Protein AF-A0A661VVW8-F1 (afdb_monomer)

Nearest PDB structures (foldseek):
  4dug-assembly1_F  TM=6.211E-01  e=4.828E-03  Synechococcus elongatus PCC 7942 = FACHB-805
  3k0c-assembly1_B  TM=5.478E-01  e=5.769E-03  Synechococcus elongatus PCC 7942 = FACHB-805
  3k09-assembly1_B  TM=5.673E-01  e=1.325E-02  Synechococcus elongatus PCC 7942 = FACHB-805
  3k0f-assembly1_C  TM=6.077E-01  e=2.261E-02  Synechococcus elongatus PCC 7942 = FACHB-805
  4ag6-assembly1_A  TM=7.039E-01  e=4.152E-01  Thermoanaerobacter pseudethanolicus

Mean predicted aligned error: 11.8 Å

Secondary structure (DSSP, 8-state):
--SS-SS-STTEEEE-TTT-SS-HHHHHHHHHHT--TTTTTT-EEEEE-HHHHS-TT-HHHHHHHHHHHHHHHHTT-EEEEE-PBPTTSSSB-S-THHHHSSSEEEEEEEEEEETTEEEEEEEEEEESS----EEEEEETTT--EES--HHHHH--HHHHHHHHHHHHHHHT-TT-EEHHHHHHHTTS-TT-HHHHHHHHHTBTTTEEEEEEETTEEEEEE-----TTSSTT--

Radius of gyration: 24.41 Å; Cα contacts (8 Å, |Δi|>4): 373; chains: 1; bounding box: 61×50×63 Å

Solvent-accessible surface area (backbone atoms only — not comparable to full-atom values): 13302 Å² total; per-residue (Å²): 142,82,94,77,62,77,77,70,41,95,43,39,47,78,47,30,66,92,74,44,98,60,64,49,45,60,53,46,46,59,55,30,72,65,44,40,84,57,66,29,58,80,23,37,39,37,38,48,42,52,71,60,49,32,60,44,72,39,60,68,49,40,49,51,55,50,51,33,53,50,36,32,37,72,6,43,22,47,77,47,74,43,74,63,57,36,97,83,71,79,45,78,47,54,39,66,58,77,65,71,65,53,61,63,41,67,47,79,40,79,58,22,64,46,92,53,37,38,25,38,32,38,40,71,75,44,66,78,64,98,77,74,68,45,66,30,20,34,34,71,84,79,70,46,80,44,76,53,50,68,62,46,36,69,43,48,78,67,51,46,52,23,51,53,36,30,50,53,50,26,67,74,31,85,90,34,35,38,67,42,58,39,20,37,46,28,75,38,59,61,80,37,67,66,44,52,48,52,55,61,75,37,47,79,71,51,26,40,79,43,77,82,46,103,87,41,53,30,36,29,56,47,76,80,73,68,90,76,74,74,83,80,78,132

Structure (mmCIF, N/CA/C/O backbone):
data_AF-A0A661VVW8-F1
#
_entry.id   AF-A0A661VVW8-F1
#
loop_
_atom_site.group_PDB
_atom_site.id
_atom_site.type_symbol
_atom_site.label_atom_id
_atom_site.label_alt_id
_atom_site.label_comp_id
_atom_site.label_asym_id
_atom_site.label_entity_id
_atom_site.label_seq_id
_atom_site.pdbx_PDB_ins_code
_atom_site.Cartn_x
_atom_site.Cartn_y
_atom_site.Cartn_z
_atom_site.occupancy
_atom_site.B_iso_or_equiv
_atom_site.auth_seq_id
_atom_site.auth_comp_id
_atom_site.auth_asym_id
_atom_site.auth_atom_id
_atom_site.pdbx_PDB_model_num
ATOM 1 N N . ASN A 1 1 ? 4.718 -23.396 8.768 1.00 31.20 1 ASN A N 1
ATOM 2 C CA . ASN A 1 1 ? 5.994 -23.121 8.065 1.00 31.20 1 ASN A CA 1
ATOM 3 C C . ASN A 1 1 ? 5.727 -22.481 6.705 1.00 31.20 1 ASN A C 1
ATOM 5 O O . ASN A 1 1 ? 5.735 -23.185 5.710 1.00 31.20 1 ASN A O 1
ATOM 9 N N . VAL A 1 2 ? 5.455 -21.169 6.656 1.00 32.34 2 VAL A N 1
ATOM 10 C CA . VAL A 1 2 ? 5.205 -20.418 5.396 1.00 32.34 2 VAL A CA 1
ATOM 11 C C . VAL A 1 2 ? 6.167 -19.218 5.261 1.00 32.34 2 VAL A C 1
ATOM 13 O O . VAL A 1 2 ? 5.969 -18.315 4.461 1.00 32.34 2 VAL A O 1
ATOM 16 N N . HIS A 1 3 ? 7.265 -19.198 6.023 1.00 37.56 3 HIS A N 1
ATOM 17 C CA . HIS A 1 3 ? 8.174 -18.044 6.097 1.00 37.56 3 HIS A CA 1
ATOM 18 C C . HIS A 1 3 ? 9.283 -18.005 5.034 1.00 37.56 3 HIS A C 1
ATOM 20 O O . HIS A 1 3 ? 10.398 -17.569 5.295 1.00 37.56 3 HIS A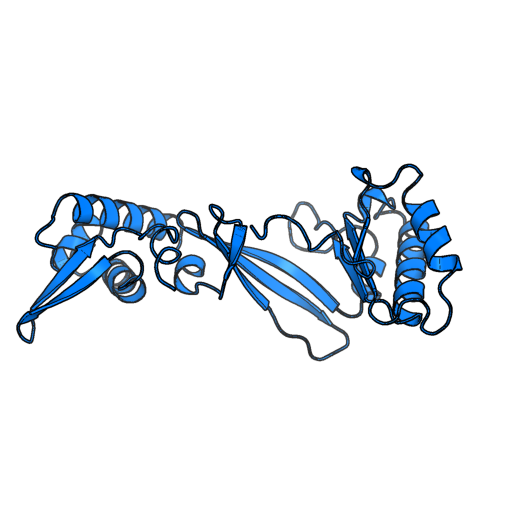 O 1
ATOM 26 N N . GLY A 1 4 ? 8.977 -18.376 3.794 1.00 42.22 4 GLY A N 1
ATOM 27 C CA . GLY A 1 4 ? 9.893 -18.076 2.695 1.00 42.22 4 GLY A CA 1
ATOM 28 C C . GLY A 1 4 ? 9.515 -18.756 1.399 1.00 42.22 4 GLY A C 1
ATOM 29 O O . GLY A 1 4 ? 9.911 -19.891 1.194 1.00 42.22 4 GLY A O 1
ATOM 30 N N . SER A 1 5 ? 8.771 -18.074 0.521 1.00 41.75 5 SER A N 1
ATOM 31 C CA . SER A 1 5 ? 8.642 -18.506 -0.882 1.00 41.75 5 SER A CA 1
ATOM 32 C C . SER A 1 5 ? 8.002 -17.475 -1.835 1.00 41.75 5 SER A C 1
ATOM 34 O O . SER A 1 5 ? 7.561 -17.854 -2.913 1.00 41.75 5 SER A O 1
ATOM 36 N N . LEU A 1 6 ? 7.942 -16.175 -1.523 1.00 41.28 6 LEU A N 1
ATOM 37 C CA . LEU A 1 6 ? 7.582 -15.189 -2.567 1.00 41.28 6 LEU A CA 1
ATOM 38 C C . LEU A 1 6 ? 8.787 -14.825 -3.451 1.00 41.28 6 LEU A C 1
ATOM 40 O O . LEU A 1 6 ? 8.626 -14.517 -4.623 1.00 41.28 6 LEU A O 1
ATOM 44 N N . LEU A 1 7 ? 10.007 -14.919 -2.912 1.00 46.00 7 LEU A N 1
ATOM 45 C CA . LEU A 1 7 ? 11.252 -14.562 -3.610 1.00 46.00 7 LEU A CA 1
ATOM 46 C C . LEU A 1 7 ? 11.966 -15.755 -4.275 1.00 46.00 7 LEU A C 1
ATOM 48 O O . LEU A 1 7 ? 13.025 -15.570 -4.866 1.00 46.00 7 LEU A O 1
ATOM 52 N N . GLN A 1 8 ? 11.428 -16.973 -4.147 1.00 44.25 8 GLN A N 1
ATOM 53 C CA . GLN A 1 8 ? 12.010 -18.188 -4.743 1.00 44.25 8 GLN A CA 1
ATOM 54 C C . GLN A 1 8 ? 11.264 -18.679 -5.988 1.00 44.25 8 GLN A C 1
ATOM 56 O O . GLN A 1 8 ? 11.706 -19.641 -6.619 1.00 44.25 8 GLN A O 1
ATOM 61 N N . ASP A 1 9 ? 10.162 -18.031 -6.372 1.00 53.59 9 ASP A N 1
ATOM 62 C CA . ASP A 1 9 ? 9.533 -18.339 -7.648 1.00 53.59 9 ASP A CA 1
ATOM 63 C C . ASP A 1 9 ? 10.442 -17.834 -8.777 1.00 53.59 9 ASP A C 1
ATOM 65 O O . ASP A 1 9 ? 10.800 -16.657 -8.819 1.00 53.59 9 ASP A O 1
ATOM 69 N N . LYS A 1 10 ? 10.815 -18.717 -9.714 1.00 63.97 10 LYS A N 1
ATOM 70 C CA . LYS A 1 10 ? 11.664 -18.374 -10.873 1.00 63.97 10 LYS A CA 1
ATOM 71 C C . LYS A 1 10 ? 11.081 -17.238 -11.719 1.00 63.97 10 LYS A C 1
ATOM 73 O O . LYS A 1 10 ? 11.789 -16.694 -12.558 1.00 63.97 10 LYS A O 1
ATOM 78 N N . LYS A 1 11 ? 9.800 -16.921 -11.526 1.00 84.38 11 LYS A N 1
ATOM 79 C CA . LYS A 1 11 ? 9.069 -15.868 -12.224 1.00 84.38 11 LYS A CA 1
ATOM 80 C C . LYS A 1 11 ? 9.019 -14.536 -11.475 1.00 84.38 11 LYS A C 1
ATOM 82 O O . LYS A 1 11 ? 8.467 -13.590 -12.020 1.00 84.38 11 LYS A O 1
ATOM 87 N N . MET A 1 12 ? 9.571 -14.422 -10.267 1.00 88.69 12 MET A N 1
ATOM 88 C CA . MET A 1 12 ? 9.639 -13.160 -9.524 1.00 88.69 12 MET A CA 1
ATOM 89 C C . MET A 1 12 ? 11.092 -12.743 -9.300 1.00 88.69 12 MET A C 1
ATOM 91 O O . MET A 1 12 ? 11.862 -13.441 -8.646 1.00 88.69 12 MET A O 1
ATOM 95 N N . HIS A 1 13 ? 11.466 -11.570 -9.805 1.00 87.62 13 HIS A N 1
ATOM 96 C CA . HIS A 1 13 ? 12.810 -11.021 -9.667 1.00 87.62 13 HIS A CA 1
ATOM 97 C C . HIS A 1 13 ? 12.781 -9.732 -8.853 1.00 87.62 13 HIS A C 1
ATOM 99 O O . HIS A 1 13 ? 12.217 -8.728 -9.286 1.00 87.62 13 HIS A O 1
ATOM 105 N N . TYR A 1 14 ? 13.411 -9.755 -7.678 1.00 88.56 14 TYR A N 1
ATOM 106 C CA . TYR A 1 14 ? 13.545 -8.589 -6.808 1.00 88.56 14 TYR A CA 1
ATOM 107 C C . TYR A 1 14 ? 14.934 -7.961 -6.947 1.00 88.56 14 TYR A C 1
ATOM 109 O O . TYR A 1 14 ? 15.952 -8.552 -6.574 1.00 88.56 14 TYR A O 1
ATOM 117 N N . HIS A 1 15 ? 14.974 -6.748 -7.482 1.00 87.31 15 HIS A N 1
ATOM 118 C CA . HIS A 1 15 ? 16.187 -6.011 -7.797 1.00 87.31 15 HIS A CA 1
ATOM 119 C C . HIS A 1 15 ? 16.331 -4.809 -6.869 1.00 87.31 15 HIS A C 1
ATOM 121 O O . HIS A 1 15 ? 15.561 -3.854 -6.948 1.00 87.31 15 HIS A O 1
ATOM 127 N N . THR A 1 16 ? 17.356 -4.855 -6.024 1.00 84.50 16 THR A N 1
ATOM 128 C CA . THR A 1 16 ? 17.770 -3.763 -5.141 1.00 84.50 16 THR A CA 1
ATOM 129 C C . THR A 1 16 ? 19.290 -3.678 -5.116 1.00 84.50 16 THR A C 1
ATOM 131 O O . THR A 1 16 ? 19.968 -4.656 -5.438 1.00 84.50 16 THR A O 1
ATOM 134 N N . ARG A 1 17 ? 19.860 -2.539 -4.710 1.00 79.44 17 ARG A N 1
ATOM 135 C CA . ARG A 1 17 ? 21.319 -2.378 -4.602 1.00 79.44 17 ARG A CA 1
ATOM 136 C C . ARG A 1 17 ? 21.978 -3.495 -3.787 1.00 79.44 17 ARG A C 1
ATOM 138 O O . ARG A 1 17 ? 23.072 -3.927 -4.122 1.00 79.44 17 ARG A O 1
ATOM 145 N N . GLY A 1 18 ? 21.307 -3.986 -2.745 1.00 75.00 18 GLY A N 1
ATOM 146 C CA . GLY A 1 18 ? 21.823 -5.066 -1.899 1.00 75.00 18 GLY A CA 1
ATOM 147 C C . GLY A 1 18 ? 21.853 -6.452 -2.557 1.00 75.00 18 GLY A C 1
ATOM 148 O O . GLY A 1 18 ? 22.583 -7.319 -2.088 1.00 75.00 18 GLY A O 1
ATOM 149 N N . THR A 1 19 ? 21.083 -6.682 -3.628 1.00 70.50 19 THR A N 1
ATOM 150 C CA . THR A 1 19 ? 21.010 -7.980 -4.329 1.00 70.50 19 THR A CA 1
ATOM 151 C C . THR A 1 19 ? 21.777 -7.996 -5.651 1.00 70.50 19 THR A C 1
ATOM 153 O O . THR A 1 19 ? 21.937 -9.052 -6.262 1.00 70.50 19 THR A O 1
ATOM 156 N N . ILE A 1 20 ? 22.262 -6.838 -6.101 1.00 71.62 20 ILE A N 1
ATOM 157 C CA . ILE A 1 20 ? 22.919 -6.645 -7.394 1.00 71.62 20 ILE A CA 1
ATOM 158 C C . ILE A 1 20 ? 24.426 -6.486 -7.150 1.00 71.62 20 ILE A C 1
ATOM 160 O O . ILE A 1 20 ? 24.874 -5.510 -6.562 1.00 71.62 20 ILE A O 1
ATOM 164 N N . GLY A 1 21 ? 25.226 -7.452 -7.611 1.00 68.75 21 GLY A N 1
ATOM 165 C CA . GLY A 1 21 ? 26.695 -7.435 -7.482 1.00 68.75 21 GLY A CA 1
ATOM 166 C C . GLY A 1 21 ? 27.435 -6.586 -8.529 1.00 68.75 21 GLY A C 1
ATOM 167 O O . GLY A 1 21 ? 28.634 -6.765 -8.711 1.00 68.75 21 GLY A O 1
ATOM 168 N N . ARG A 1 22 ? 26.721 -5.724 -9.262 1.00 76.62 22 ARG A N 1
ATOM 169 C CA . ARG A 1 22 ? 27.216 -4.842 -10.338 1.00 76.62 22 ARG A CA 1
ATOM 170 C C . ARG A 1 22 ? 26.455 -3.515 -10.311 1.00 76.62 22 ARG A C 1
ATOM 172 O O . ARG A 1 22 ? 25.549 -3.365 -9.496 1.00 76.62 22 ARG A O 1
ATOM 179 N N . GLU A 1 23 ? 26.769 -2.581 -11.206 1.00 86.19 23 GLU A N 1
ATOM 180 C CA . GLU A 1 23 ? 25.997 -1.340 -11.311 1.00 86.19 23 GLU A CA 1
ATOM 181 C C . GLU A 1 23 ? 24.522 -1.640 -11.667 1.00 86.19 23 GLU A C 1
ATOM 183 O O . GLU A 1 23 ? 24.250 -2.328 -12.662 1.00 86.19 23 GLU A O 1
ATOM 188 N N . PRO A 1 24 ? 23.536 -1.175 -10.869 1.00 86.25 24 PRO A N 1
ATOM 189 C CA . PRO A 1 24 ? 22.138 -1.584 -11.03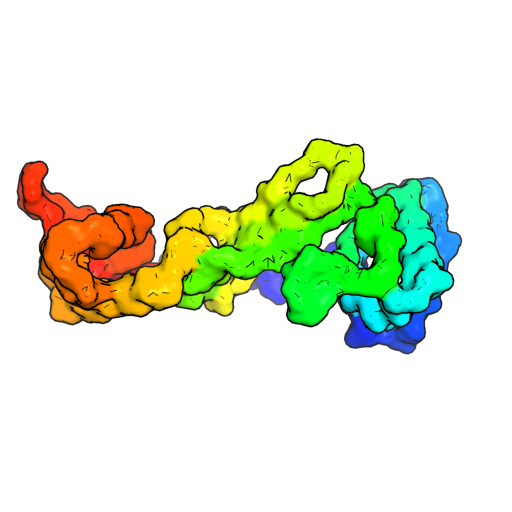1 1.00 86.25 24 PRO A CA 1
ATOM 190 C C . PRO A 1 24 ? 21.525 -1.241 -12.394 1.00 86.25 24 PRO A C 1
ATOM 192 O O . PRO A 1 24 ? 20.725 -2.020 -12.920 1.00 86.25 24 PRO A O 1
ATOM 195 N N . LEU A 1 25 ? 21.911 -0.111 -13.000 1.00 89.19 25 LEU A N 1
ATOM 196 C CA . LEU A 1 25 ? 21.421 0.270 -14.327 1.00 89.19 25 LEU A CA 1
ATOM 197 C C . LEU A 1 25 ? 21.955 -0.646 -15.432 1.00 89.19 25 LEU A C 1
ATOM 199 O O . LEU A 1 25 ? 21.190 -1.035 -16.311 1.00 89.19 25 LEU A O 1
ATOM 203 N N . GLU A 1 26 ? 23.231 -1.031 -15.369 1.00 89.75 26 GLU A N 1
ATOM 204 C CA . GLU A 1 26 ? 23.848 -1.957 -16.328 1.00 89.75 26 GLU A CA 1
ATOM 205 C C . GLU A 1 26 ? 23.223 -3.352 -16.230 1.00 89.75 26 GLU A C 1
ATOM 207 O O . GLU A 1 26 ? 22.991 -4.027 -17.235 1.00 89.75 26 GLU A O 1
ATOM 212 N N . GLN A 1 27 ? 22.887 -3.793 -15.013 1.00 88.44 27 GLN A N 1
ATOM 213 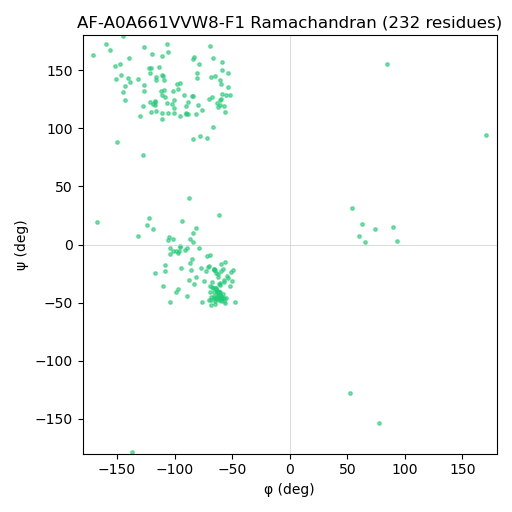C CA . GLN A 1 27 ? 22.132 -5.029 -14.836 1.00 88.44 27 GLN A CA 1
ATOM 214 C C . GLN A 1 27 ? 20.764 -4.951 -15.515 1.00 88.44 27 GLN A C 1
ATOM 216 O O . GLN A 1 27 ? 20.378 -5.889 -16.215 1.00 88.44 27 GLN A O 1
ATOM 221 N N . LEU A 1 28 ? 20.035 -3.853 -15.315 1.00 91.62 28 LEU A N 1
ATOM 222 C CA . LEU A 1 28 ? 18.734 -3.658 -15.943 1.00 91.62 28 LEU A CA 1
ATOM 223 C C . LEU A 1 28 ? 18.851 -3.585 -17.473 1.00 91.62 28 LEU A C 1
ATOM 225 O O . LEU A 1 28 ? 18.009 -4.147 -18.169 1.00 91.62 28 LEU A O 1
ATOM 229 N N . GLU A 1 29 ? 19.908 -2.964 -17.998 1.00 93.56 29 GLU A N 1
ATOM 230 C CA . GLU A 1 29 ? 20.214 -2.938 -19.430 1.00 93.56 29 GLU A CA 1
ATOM 231 C C . GLU A 1 29 ? 20.444 -4.342 -19.996 1.00 93.56 29 GLU A C 1
ATOM 233 O O . GLU A 1 29 ? 19.883 -4.680 -21.040 1.00 93.56 29 GLU A O 1
ATOM 238 N N . ALA A 1 30 ? 21.223 -5.180 -19.310 1.00 90.50 30 ALA A N 1
ATOM 239 C CA . ALA A 1 30 ? 21.490 -6.548 -19.747 1.00 90.50 30 ALA A CA 1
ATOM 240 C C . ALA A 1 30 ? 20.201 -7.386 -19.820 1.00 90.50 30 ALA A C 1
ATOM 242 O O . ALA A 1 30 ? 19.985 -8.120 -20.790 1.00 90.50 30 ALA A O 1
ATOM 243 N N . ILE A 1 31 ? 19.313 -7.235 -18.830 1.00 91.56 31 ILE A N 1
ATOM 244 C CA . ILE A 1 31 ? 17.992 -7.881 -18.831 1.00 91.56 31 ILE A CA 1
ATOM 245 C C . ILE A 1 31 ? 17.154 -7.321 -19.992 1.00 91.56 31 ILE A C 1
ATOM 247 O O . ILE A 1 31 ? 16.676 -8.071 -20.836 1.00 91.56 31 ILE A O 1
ATOM 251 N N . ALA A 1 32 ? 17.044 -5.997 -20.115 1.00 93.12 32 ALA A N 1
ATOM 252 C CA . ALA A 1 32 ? 16.248 -5.353 -21.160 1.00 93.12 32 ALA A CA 1
ATOM 253 C C . ALA A 1 32 ? 16.762 -5.615 -22.586 1.00 93.12 32 ALA A C 1
ATOM 255 O O . ALA A 1 32 ? 15.986 -5.547 -23.537 1.00 93.12 32 ALA A O 1
ATOM 256 N N . SER A 1 33 ? 18.048 -5.916 -22.759 1.00 92.31 33 SER A N 1
ATOM 257 C CA . SER A 1 33 ? 18.637 -6.292 -24.051 1.00 92.31 33 SER A CA 1
ATOM 258 C C . SER A 1 33 ? 18.228 -7.697 -24.496 1.00 92.31 33 SER A C 1
ATOM 260 O O . SER A 1 33 ? 18.225 -7.980 -25.690 1.00 92.31 33 SER A O 1
ATOM 262 N N . SER A 1 34 ? 17.825 -8.550 -23.552 1.00 89.50 34 SER A N 1
ATOM 263 C CA . SER A 1 34 ? 17.285 -9.889 -23.820 1.00 89.50 34 SER A CA 1
ATOM 264 C C . SER A 1 34 ? 15.758 -9.887 -24.008 1.00 89.50 34 SER A C 1
ATOM 266 O O . SER A 1 34 ? 15.170 -10.926 -24.310 1.00 89.50 34 SER A O 1
ATOM 268 N N . ALA A 1 35 ? 15.108 -8.727 -23.848 1.00 91.00 35 ALA A N 1
ATOM 269 C CA . ALA A 1 35 ? 13.665 -8.555 -23.970 1.00 91.00 35 ALA A CA 1
ATOM 270 C C . ALA A 1 35 ? 13.222 -8.670 -25.4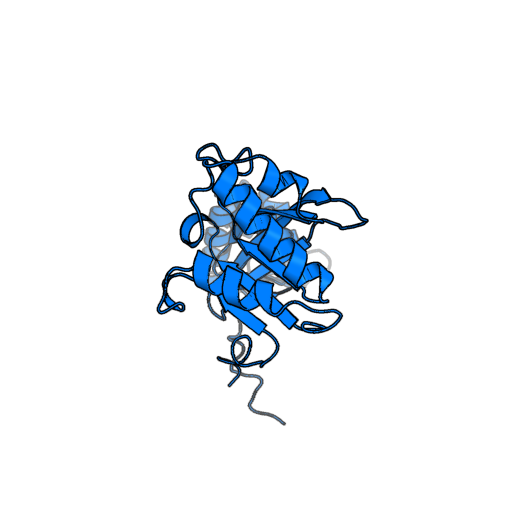38 1.00 91.00 35 ALA A C 1
ATOM 272 O O . ALA A 1 35 ? 13.198 -7.696 -26.191 1.00 91.00 35 ALA A O 1
ATOM 273 N N . THR A 1 36 ? 12.877 -9.887 -25.843 1.00 91.12 36 THR A N 1
ATOM 274 C CA . THR A 1 36 ? 12.215 -10.186 -27.118 1.00 91.12 36 THR A CA 1
ATOM 275 C C . THR A 1 36 ? 10.751 -10.548 -26.863 1.00 91.12 36 THR A C 1
ATOM 277 O O . THR A 1 36 ? 10.328 -10.639 -25.710 1.00 91.12 36 THR A O 1
ATOM 280 N N . ARG A 1 37 ? 9.942 -10.697 -27.920 1.00 90.50 37 ARG A N 1
ATOM 281 C CA . ARG A 1 37 ? 8.506 -10.992 -27.784 1.00 90.50 37 ARG A CA 1
ATOM 282 C C . ARG A 1 37 ? 8.287 -12.201 -26.862 1.00 90.50 37 ARG A C 1
ATOM 284 O O . ARG A 1 37 ? 8.902 -13.241 -27.067 1.00 90.50 37 ARG A O 1
ATOM 291 N N . ASP A 1 38 ? 7.413 -12.028 -25.872 1.00 91.38 38 ASP A N 1
ATOM 292 C CA . ASP A 1 38 ? 7.001 -13.025 -24.872 1.00 91.38 38 ASP A CA 1
ATOM 293 C C . ASP A 1 38 ? 8.121 -13.597 -23.981 1.00 91.38 38 ASP A C 1
ATOM 295 O O . ASP A 1 38 ? 7.865 -14.491 -23.171 1.00 91.38 38 ASP A O 1
ATOM 299 N N . ALA A 1 39 ? 9.346 -13.060 -24.055 1.00 90.50 39 ALA A N 1
ATOM 300 C CA . ALA A 1 39 ? 10.492 -13.541 -23.278 1.00 90.50 39 ALA A CA 1
ATOM 301 C C . ALA A 1 39 ? 10.270 -13.476 -21.756 1.00 90.50 39 ALA A C 1
ATOM 303 O O . ALA A 1 39 ? 10.910 -14.212 -21.006 1.00 90.50 39 ALA A O 1
ATOM 304 N N . TYR A 1 40 ? 9.358 -12.613 -21.304 1.00 94.19 40 TYR A N 1
ATOM 305 C CA . TYR A 1 40 ? 9.036 -12.402 -19.896 1.00 94.19 40 TYR A CA 1
ATOM 306 C C . TYR A 1 40 ? 7.563 -12.655 -19.573 1.00 94.19 40 TYR A C 1
ATOM 308 O O . TYR A 1 40 ? 7.063 -12.154 -18.567 1.00 94.19 40 TYR A O 1
ATOM 316 N N . LEU A 1 41 ? 6.859 -13.449 -20.385 1.00 93.06 41 LEU A N 1
ATOM 317 C CA . LEU A 1 41 ? 5.457 -13.772 -20.131 1.00 93.06 41 LEU A CA 1
ATOM 318 C C . LEU A 1 41 ? 5.267 -14.424 -18.750 1.00 93.06 41 LEU A C 1
ATOM 320 O O . LEU A 1 41 ? 5.796 -15.498 -18.454 1.00 93.06 41 LEU A O 1
ATOM 324 N N . GLY A 1 42 ? 4.471 -13.766 -17.905 1.00 89.62 42 GLY A N 1
ATOM 325 C CA . GLY A 1 42 ? 4.198 -14.213 -16.537 1.00 89.62 42 GLY A CA 1
ATOM 326 C C . GLY A 1 42 ? 5.357 -13.996 -15.562 1.00 89.62 42 GLY A C 1
ATOM 327 O O . GLY A 1 42 ? 5.328 -14.565 -14.474 1.00 89.62 42 GLY A O 1
ATOM 328 N N . VAL A 1 43 ? 6.363 -13.205 -15.942 1.00 93.62 43 VAL A N 1
ATOM 329 C CA . VAL A 1 43 ? 7.479 -12.798 -15.083 1.00 93.62 43 VAL A CA 1
ATOM 330 C C . VAL A 1 43 ? 7.187 -11.430 -14.466 1.00 93.62 43 VAL A C 1
ATOM 332 O O . VAL A 1 43 ? 6.692 -10.519 -15.131 1.00 93.62 43 VAL A O 1
ATOM 335 N N . LEU A 1 44 ? 7.516 -11.274 -13.189 1.00 94.94 44 LEU A N 1
ATOM 336 C CA . LEU A 1 44 ? 7.340 -10.066 -12.398 1.00 94.94 44 LEU A CA 1
ATOM 337 C C . LEU A 1 44 ? 8.698 -9.532 -11.933 1.00 94.94 44 LEU A C 1
ATOM 339 O O . LEU A 1 44 ? 9.444 -10.217 -11.238 1.00 94.94 44 LEU A O 1
ATOM 343 N N . PHE A 1 45 ? 8.995 -8.284 -12.279 1.00 94.50 45 PHE A N 1
ATOM 344 C CA . PHE A 1 45 ? 10.190 -7.562 -11.856 1.00 94.50 45 PHE A CA 1
ATOM 345 C C . PHE A 1 45 ? 9.821 -6.513 -10.808 1.00 94.50 45 PHE A C 1
ATOM 347 O O . PHE A 1 45 ? 9.034 -5.612 -11.087 1.00 94.50 45 PHE A O 1
ATOM 354 N N . PHE A 1 46 ? 10.416 -6.597 -9.623 1.00 93.88 46 PHE A N 1
ATOM 355 C CA . PHE A 1 46 ? 10.358 -5.565 -8.590 1.00 93.88 46 PHE A CA 1
ATOM 356 C C . PHE A 1 46 ? 11.663 -4.774 -8.582 1.00 93.88 46 PHE A C 1
ATOM 358 O O . PHE A 1 46 ? 12.727 -5.353 -8.375 1.00 93.88 46 PHE A O 1
ATOM 365 N N . LEU A 1 47 ? 11.585 -3.461 -8.799 1.00 94.38 47 LEU A N 1
ATOM 366 C CA . LEU A 1 47 ? 12.730 -2.549 -8.805 1.00 94.38 47 LEU A CA 1
ATOM 367 C C . LEU A 1 47 ? 12.651 -1.628 -7.578 1.00 94.38 47 LEU A C 1
ATOM 369 O O . LEU A 1 47 ? 11.799 -0.736 -7.528 1.00 94.38 47 LEU A O 1
ATOM 373 N N . ASP A 1 48 ? 13.526 -1.845 -6.597 1.00 91.06 48 ASP A N 1
ATOM 374 C CA . ASP A 1 48 ? 13.523 -1.152 -5.304 1.00 91.06 48 ASP A CA 1
ATOM 375 C C . ASP A 1 48 ? 14.908 -0.590 -4.931 1.00 91.06 48 ASP A C 1
ATOM 377 O O . ASP A 1 48 ? 15.823 -1.352 -4.632 1.00 91.06 48 ASP A O 1
ATOM 381 N N . THR A 1 49 ? 15.130 0.722 -4.911 1.00 91.00 49 THR A N 1
ATOM 382 C CA . THR A 1 49 ? 14.258 1.825 -5.374 1.00 91.00 49 THR A CA 1
ATOM 383 C C . THR A 1 49 ? 14.870 2.480 -6.608 1.00 91.00 49 THR A C 1
ATOM 385 O O . THR A 1 49 ? 16.064 2.347 -6.843 1.00 91.00 49 THR A O 1
ATOM 388 N N . THR A 1 50 ? 14.117 3.248 -7.403 1.00 93.50 50 THR A N 1
ATOM 389 C CA . THR A 1 50 ? 14.659 3.918 -8.608 1.00 93.50 50 THR A CA 1
ATOM 390 C C . THR A 1 50 ? 15.948 4.708 -8.367 1.00 93.50 50 THR A C 1
ATOM 392 O O . THR A 1 50 ? 16.767 4.804 -9.274 1.00 93.50 50 THR A O 1
ATOM 395 N N . LYS A 1 51 ? 16.137 5.279 -7.166 1.00 91.12 51 LYS A N 1
ATOM 396 C CA . LYS A 1 51 ? 17.362 6.016 -6.810 1.00 91.12 51 LYS A CA 1
ATOM 397 C C . LYS A 1 51 ? 18.614 5.143 -6.751 1.00 91.12 51 LYS A C 1
ATOM 399 O O . LYS A 1 51 ? 19.709 5.677 -6.872 1.00 91.12 51 LYS A O 1
ATOM 404 N N . ASP A 1 52 ? 18.454 3.837 -6.580 1.00 90.81 52 ASP A N 1
ATOM 405 C CA . ASP A 1 52 ? 19.561 2.887 -6.647 1.00 90.81 52 ASP A CA 1
ATOM 406 C C . ASP A 1 52 ? 19.980 2.601 -8.092 1.00 90.81 52 ASP A C 1
ATOM 408 O O . ASP A 1 52 ? 21.096 2.151 -8.323 1.00 90.81 52 ASP A O 1
ATOM 412 N N . PHE A 1 53 ? 19.108 2.874 -9.067 1.00 91.94 53 PHE A N 1
ATOM 413 C CA . PHE A 1 53 ? 19.389 2.655 -10.485 1.00 91.94 53 PHE A CA 1
ATOM 414 C C . PHE A 1 53 ? 19.852 3.925 -11.189 1.00 91.94 53 PHE A C 1
ATOM 416 O O . PHE A 1 53 ? 20.696 3.851 -12.073 1.00 91.94 53 PHE A O 1
ATOM 423 N N . VAL A 1 54 ? 19.280 5.081 -10.850 1.00 93.50 54 VAL A N 1
ATOM 424 C CA . VAL A 1 54 ? 19.533 6.336 -11.567 1.00 93.50 54 VAL A CA 1
ATOM 425 C C . VAL A 1 54 ? 19.465 7.551 -10.656 1.00 93.50 54 VAL A C 1
ATOM 427 O O . VAL A 1 54 ? 18.713 7.582 -9.676 1.00 93.50 54 VAL A O 1
ATOM 430 N N . ASP A 1 55 ? 20.148 8.623 -11.061 1.00 92.81 55 ASP A N 1
ATOM 431 C CA . ASP A 1 55 ? 19.784 9.957 -10.601 1.00 92.81 55 ASP A CA 1
ATOM 432 C C . ASP A 1 55 ? 18.411 10.326 -11.177 1.00 92.81 55 ASP A C 1
ATOM 434 O O . ASP A 1 55 ? 18.265 10.718 -12.335 1.00 92.81 55 ASP A O 1
ATOM 438 N N . THR A 1 56 ? 17.384 10.203 -10.338 1.00 92.50 56 THR A N 1
ATOM 439 C CA . THR A 1 56 ? 15.992 10.508 -10.692 1.00 92.50 56 THR A CA 1
ATOM 440 C C . THR A 1 56 ? 15.776 11.947 -11.176 1.00 92.50 56 THR A C 1
ATOM 442 O O . THR A 1 56 ? 14.780 12.205 -11.847 1.00 92.50 56 THR A O 1
ATOM 445 N N . GLY A 1 57 ? 16.671 12.886 -10.843 1.00 90.81 57 GLY A N 1
ATOM 446 C CA . GLY A 1 57 ? 16.618 14.269 -11.318 1.00 90.81 57 GLY A CA 1
ATOM 447 C C . GLY A 1 57 ? 17.269 14.481 -12.685 1.00 90.81 57 GLY A C 1
ATOM 448 O O . GLY A 1 57 ? 17.063 15.531 -13.287 1.00 90.81 57 GLY A O 1
ATOM 449 N N . ASN A 1 58 ? 18.030 13.505 -13.190 1.00 94.94 58 ASN A N 1
ATOM 450 C CA . ASN A 1 58 ? 18.677 13.567 -14.493 1.00 94.94 58 ASN A CA 1
ATOM 451 C C . ASN A 1 58 ? 17.733 13.029 -15.590 1.00 94.94 58 ASN A C 1
ATOM 453 O O . ASN A 1 58 ? 17.490 11.818 -15.642 1.00 94.94 58 ASN A O 1
ATOM 457 N N . PRO A 1 59 ? 17.249 13.873 -16.525 1.00 94.06 59 PRO A N 1
ATOM 458 C CA . PRO A 1 59 ? 16.273 13.451 -17.532 1.00 94.06 59 PRO A CA 1
ATOM 459 C C . PRO A 1 59 ? 16.766 12.332 -18.451 1.00 94.06 59 PRO A C 1
ATOM 461 O O . PRO A 1 59 ? 15.977 11.503 -18.898 1.00 94.06 59 PRO A O 1
ATOM 464 N N . SER A 1 60 ? 18.066 12.297 -18.758 1.00 96.06 60 SER A N 1
ATOM 465 C CA . SER A 1 60 ? 18.642 11.281 -19.645 1.00 96.06 60 SER A CA 1
ATOM 466 C C . SER A 1 60 ? 18.648 9.909 -18.974 1.00 96.06 60 SER A C 1
ATOM 468 O O . SER A 1 60 ? 18.174 8.925 -19.549 1.00 96.06 60 SER A O 1
ATOM 470 N N . GLN A 1 61 ? 19.109 9.850 -17.721 1.00 95.25 61 GLN A N 1
ATOM 471 C CA . GLN A 1 61 ? 19.116 8.605 -16.956 1.00 95.25 61 GLN A CA 1
ATOM 472 C C . GLN A 1 61 ? 17.691 8.123 -16.667 1.00 95.25 61 GLN A C 1
ATOM 474 O O . GLN A 1 61 ? 17.383 6.957 -16.907 1.00 95.25 61 GLN A O 1
ATOM 479 N N . ALA A 1 62 ? 16.793 9.021 -16.251 1.00 96.06 62 ALA A N 1
ATOM 480 C CA . ALA A 1 62 ? 15.395 8.691 -15.989 1.00 96.06 62 ALA A CA 1
ATOM 481 C C . ALA A 1 62 ? 14.689 8.118 -17.234 1.00 96.06 62 ALA A C 1
ATOM 483 O O . ALA A 1 62 ? 14.043 7.071 -17.159 1.00 96.06 62 ALA A O 1
ATOM 484 N N . LYS A 1 63 ? 14.868 8.745 -18.407 1.00 96.44 63 LYS A N 1
ATOM 485 C CA . LYS A 1 63 ? 14.335 8.230 -19.682 1.00 96.44 63 LYS A CA 1
ATOM 486 C C . LYS A 1 63 ? 14.930 6.877 -20.054 1.00 96.44 63 LYS A C 1
ATOM 488 O O . LYS A 1 63 ? 14.204 6.012 -20.536 1.00 96.44 63 LYS A O 1
ATOM 493 N N . THR A 1 64 ? 16.226 6.681 -19.822 1.00 96.88 64 THR A N 1
ATOM 494 C CA . THR A 1 64 ? 16.918 5.417 -20.112 1.00 96.88 64 THR A CA 1
ATOM 495 C C . THR A 1 64 ? 16.382 4.283 -19.243 1.00 96.88 64 THR A C 1
ATOM 497 O O . THR A 1 64 ? 15.967 3.250 -19.766 1.00 96.88 64 THR A O 1
ATOM 500 N N . PHE A 1 65 ? 16.273 4.505 -17.933 1.00 96.94 65 PHE A N 1
ATOM 501 C CA . PHE A 1 65 ? 15.677 3.554 -16.998 1.00 96.94 65 PHE A CA 1
ATOM 502 C C . PHE A 1 65 ? 14.238 3.188 -17.387 1.00 96.94 65 PHE A C 1
ATOM 504 O O . PHE A 1 65 ? 13.893 2.008 -17.489 1.00 96.94 65 PHE A O 1
ATOM 511 N N . MET A 1 66 ? 13.400 4.187 -17.679 1.00 97.19 66 MET A N 1
ATOM 512 C CA . MET A 1 66 ? 12.011 3.938 -18.071 1.00 97.19 66 MET A CA 1
ATOM 513 C C . MET A 1 66 ? 11.898 3.238 -19.431 1.00 97.19 66 MET A C 1
ATOM 515 O O . MET A 1 66 ? 11.003 2.411 -19.615 1.00 97.19 66 MET A O 1
ATOM 519 N N . LYS A 1 67 ? 12.820 3.488 -20.369 1.00 97.12 67 LYS A N 1
ATOM 520 C CA . LYS A 1 67 ? 12.911 2.748 -21.637 1.00 97.12 67 LYS A CA 1
ATOM 521 C C . LYS A 1 67 ? 13.196 1.266 -21.397 1.00 97.12 67 LYS A C 1
ATOM 523 O O . LYS A 1 67 ? 12.575 0.426 -22.046 1.00 97.12 67 LYS A O 1
ATOM 528 N N . TYR A 1 68 ? 14.088 0.931 -20.466 1.00 97.25 68 TYR A N 1
ATOM 529 C CA . TYR A 1 68 ? 14.341 -0.464 -20.100 1.00 97.25 68 TYR A CA 1
ATOM 530 C C . TYR A 1 68 ? 13.110 -1.115 -19.471 1.00 97.25 68 TYR A C 1
ATOM 532 O O . TYR A 1 68 ? 12.703 -2.180 -19.924 1.00 97.25 68 TYR A O 1
ATOM 540 N N . CYS A 1 69 ? 12.440 -0.440 -18.534 1.00 97.12 69 CYS A N 1
ATOM 541 C CA . CYS A 1 69 ? 11.190 -0.937 -17.945 1.00 97.12 69 CYS A CA 1
ATOM 542 C C . CYS A 1 69 ? 10.106 -1.188 -19.008 1.00 97.12 69 CYS A C 1
ATOM 544 O O . CYS A 1 69 ? 9.440 -2.220 -18.990 1.00 97.12 69 CYS A O 1
ATOM 546 N N . THR A 1 70 ? 9.970 -0.269 -19.968 1.00 95.94 70 THR A N 1
ATOM 547 C CA . THR A 1 70 ? 9.025 -0.383 -21.091 1.00 95.94 70 THR A CA 1
ATOM 548 C C . THR A 1 70 ? 9.326 -1.617 -21.940 1.00 95.94 70 THR A C 1
ATOM 550 O O . THR A 1 70 ? 8.416 -2.374 -22.251 1.00 95.94 70 THR A O 1
ATOM 553 N N . ARG A 1 71 ? 10.604 -1.887 -22.244 1.00 96.69 71 ARG A N 1
ATOM 554 C CA . ARG A 1 71 ? 11.012 -3.096 -22.979 1.00 96.69 71 ARG A CA 1
ATOM 555 C C . ARG A 1 71 ? 10.653 -4.387 -22.247 1.00 96.69 71 ARG A C 1
ATOM 557 O O . ARG A 1 71 ? 10.168 -5.315 -22.883 1.00 96.69 71 ARG A O 1
ATOM 564 N N . LEU A 1 72 ? 10.873 -4.450 -20.931 1.00 96.31 72 LEU A N 1
ATOM 565 C CA . LEU A 1 72 ? 10.501 -5.627 -20.133 1.00 96.31 72 LEU A CA 1
ATOM 566 C C . LEU A 1 72 ? 8.991 -5.873 -20.174 1.00 96.31 72 LEU A C 1
ATOM 568 O O . LEU A 1 72 ? 8.556 -7.009 -20.360 1.00 96.31 72 LEU A O 1
ATOM 572 N N . ARG A 1 73 ? 8.202 -4.800 -20.046 1.00 95.31 73 ARG A N 1
ATOM 573 C CA . ARG A 1 73 ? 6.744 -4.849 -20.166 1.00 95.31 73 ARG A CA 1
ATOM 574 C C . ARG A 1 73 ? 6.300 -5.317 -21.552 1.00 95.31 73 ARG A C 1
ATOM 576 O O . ARG A 1 73 ? 5.471 -6.213 -21.654 1.00 95.31 73 ARG A O 1
ATOM 583 N N . ASP A 1 74 ? 6.866 -4.747 -22.613 1.00 95.12 74 ASP A N 1
ATOM 584 C CA . ASP A 1 74 ? 6.511 -5.084 -23.999 1.00 95.12 74 ASP A CA 1
ATOM 585 C C . ASP A 1 74 ? 6.878 -6.539 -24.362 1.00 95.12 74 ASP A C 1
ATOM 587 O O . ASP A 1 74 ? 6.282 -7.128 -25.261 1.00 95.12 74 ASP A O 1
ATOM 591 N N . ALA A 1 75 ? 7.818 -7.144 -23.631 1.00 95.50 75 ALA A N 1
ATOM 592 C CA . ALA A 1 75 ? 8.168 -8.564 -23.701 1.00 95.50 75 ALA A CA 1
ATOM 593 C C . ALA A 1 75 ? 7.264 -9.482 -22.842 1.00 95.50 75 ALA A C 1
ATOM 595 O O . ALA A 1 75 ? 7.574 -10.662 -22.669 1.00 95.50 75 ALA A O 1
ATOM 596 N N . GLY A 1 76 ? 6.158 -8.965 -22.296 1.00 93.56 76 GLY A N 1
ATOM 597 C CA . GLY A 1 76 ? 5.163 -9.724 -21.525 1.00 93.56 76 GLY A CA 1
ATOM 598 C C . GLY A 1 76 ? 5.383 -9.731 -20.009 1.00 93.56 76 GLY A C 1
ATOM 599 O O . GLY A 1 76 ? 4.623 -10.383 -19.289 1.00 93.56 76 GLY A O 1
ATOM 600 N N . GLY A 1 77 ? 6.401 -9.016 -19.521 1.00 95.31 77 GLY A N 1
ATOM 601 C CA . GLY A 1 77 ? 6.690 -8.892 -18.097 1.00 95.31 77 GLY A CA 1
ATOM 602 C C . GLY A 1 77 ? 5.775 -7.895 -17.385 1.00 95.31 77 GLY A C 1
ATOM 603 O O . GLY A 1 77 ? 5.265 -6.942 -17.969 1.00 95.31 77 GLY A O 1
ATOM 604 N N . THR A 1 78 ? 5.610 -8.071 -16.079 1.00 95.69 78 THR A N 1
ATOM 605 C CA . THR A 1 78 ? 5.054 -7.040 -15.193 1.00 95.69 78 THR A CA 1
ATOM 606 C C . THR A 1 78 ? 6.200 -6.366 -14.452 1.00 95.69 78 THR A C 1
ATOM 608 O O . THR A 1 78 ? 7.071 -7.045 -13.917 1.00 95.69 78 THR A O 1
ATOM 611 N N . VAL A 1 79 ? 6.220 -5.033 -14.410 1.00 96.62 79 VAL A N 1
ATOM 612 C CA . VAL A 1 79 ? 7.263 -4.270 -13.711 1.00 96.62 79 VAL A CA 1
ATOM 613 C C . VAL A 1 79 ? 6.622 -3.441 -12.606 1.00 96.62 79 VAL A C 1
ATOM 615 O O . VAL A 1 79 ? 5.765 -2.601 -12.874 1.00 96.62 79 VAL A O 1
ATOM 618 N N . ILE A 1 80 ? 7.051 -3.663 -11.366 1.00 95.94 80 ILE A N 1
ATOM 619 C CA . ILE A 1 80 ? 6.685 -2.865 -10.197 1.00 95.94 80 ILE A CA 1
ATOM 620 C C . ILE A 1 80 ? 7.901 -2.052 -9.775 1.00 95.94 80 ILE A C 1
ATOM 622 O O . ILE A 1 80 ? 8.987 -2.586 -9.561 1.00 95.94 80 ILE A O 1
ATOM 626 N N . ILE A 1 81 ? 7.708 -0.743 -9.653 1.00 95.94 81 ILE A N 1
ATOM 627 C CA . ILE A 1 81 ? 8.769 0.211 -9.344 1.00 95.94 81 ILE A CA 1
ATOM 628 C C . ILE A 1 81 ? 8.449 0.866 -8.003 1.00 95.94 81 ILE A C 1
ATOM 630 O O . ILE A 1 81 ? 7.394 1.485 -7.856 1.00 95.94 81 ILE A O 1
ATOM 634 N N . LEU A 1 82 ? 9.370 0.779 -7.042 1.00 95.06 82 LEU A N 1
ATOM 635 C CA . LEU A 1 82 ? 9.300 1.564 -5.813 1.00 95.06 82 LEU A CA 1
ATOM 636 C C . LEU A 1 82 ? 10.040 2.884 -6.016 1.00 95.06 82 LEU A C 1
ATOM 638 O O . LEU A 1 82 ? 11.238 2.923 -6.306 1.00 95.06 82 LEU A O 1
ATOM 642 N N . HIS A 1 83 ? 9.306 3.985 -5.876 1.00 94.69 83 HIS A N 1
ATOM 643 C CA . HIS A 1 83 ? 9.794 5.329 -6.154 1.00 94.69 83 HIS A CA 1
ATOM 644 C C . HIS A 1 83 ? 9.450 6.281 -5.005 1.00 94.69 83 HIS A C 1
ATOM 646 O O . HIS A 1 83 ? 8.376 6.208 -4.407 1.00 94.69 83 HIS A O 1
ATOM 652 N N . HIS A 1 84 ? 10.361 7.200 -4.692 1.00 90.25 84 HIS A N 1
ATOM 653 C CA . HIS A 1 84 ? 10.169 8.151 -3.601 1.00 90.25 84 HIS A CA 1
ATOM 654 C C . HIS A 1 84 ? 9.293 9.345 -3.996 1.00 90.25 84 HIS A C 1
ATOM 656 O O . HIS A 1 84 ? 9.352 9.865 -5.107 1.00 90.25 84 HIS A O 1
ATOM 662 N N . THR A 1 85 ? 8.532 9.869 -3.040 1.00 86.94 85 THR A N 1
ATOM 663 C CA . THR A 1 85 ? 7.892 11.182 -3.183 1.00 86.94 85 THR A CA 1
ATOM 664 C C . THR A 1 85 ? 8.865 12.305 -2.825 1.00 86.94 85 THR A C 1
ATOM 666 O O . THR A 1 85 ? 9.838 12.107 -2.093 1.00 86.94 85 THR A O 1
ATOM 669 N N . THR A 1 86 ? 8.571 13.530 -3.261 1.00 83.44 86 THR A N 1
ATOM 670 C CA . THR A 1 86 ? 9.262 14.729 -2.760 1.00 83.44 86 THR A CA 1
ATOM 671 C C . THR A 1 86 ? 9.102 14.874 -1.237 1.00 83.44 86 THR A C 1
ATOM 673 O O . THR A 1 86 ? 8.147 14.359 -0.649 1.00 83.44 86 THR A O 1
ATOM 676 N N . LYS A 1 87 ? 10.019 15.600 -0.572 1.00 74.81 87 LYS A N 1
ATOM 677 C CA . LYS A 1 87 ? 10.024 15.775 0.901 1.00 74.81 87 LYS A CA 1
ATOM 678 C C . LYS A 1 87 ? 8.701 16.320 1.465 1.00 74.81 87 LYS A C 1
ATOM 680 O O . LYS A 1 87 ? 8.345 16.000 2.593 1.00 74.81 87 LYS A O 1
ATOM 685 N N . ASN A 1 88 ? 7.945 17.071 0.661 1.00 74.19 88 ASN A N 1
ATOM 686 C CA . ASN A 1 88 ? 6.648 17.633 1.045 1.00 74.19 88 ASN A CA 1
ATOM 687 C C . ASN A 1 88 ? 5.460 16.676 0.814 1.00 74.19 88 ASN A C 1
ATOM 689 O O . ASN A 1 88 ? 4.323 17.088 1.017 1.00 74.19 88 ASN A O 1
ATOM 693 N N . LYS A 1 89 ? 5.703 15.420 0.399 1.00 64.88 89 LYS A N 1
ATOM 694 C CA . LYS A 1 89 ? 4.707 14.343 0.207 1.00 64.88 89 LYS A CA 1
ATOM 695 C C . LYS A 1 89 ? 3.535 14.700 -0.718 1.00 64.88 89 LYS A C 1
ATOM 697 O O . LYS A 1 89 ? 2.421 14.238 -0.504 1.00 64.88 89 LYS A O 1
ATOM 702 N N . LYS A 1 90 ? 3.761 15.556 -1.720 1.00 68.75 90 LYS A N 1
ATOM 703 C CA . LYS A 1 90 ? 2.693 15.996 -2.639 1.00 68.75 90 LYS A CA 1
ATOM 704 C C . LYS A 1 90 ? 2.807 15.419 -4.048 1.00 68.75 90 LYS A C 1
ATOM 706 O O . LYS A 1 90 ? 1.808 15.411 -4.755 1.00 68.75 90 LYS A O 1
ATOM 711 N N . GLN A 1 91 ? 4.000 14.991 -4.472 1.00 80.50 91 GLN A N 1
ATOM 712 C CA . GLN A 1 91 ? 4.277 14.593 -5.858 1.00 80.50 91 GLN A CA 1
ATOM 713 C C . GLN A 1 91 ? 5.394 13.539 -5.938 1.00 80.50 91 GLN A C 1
ATOM 715 O O . GLN A 1 91 ? 6.268 13.4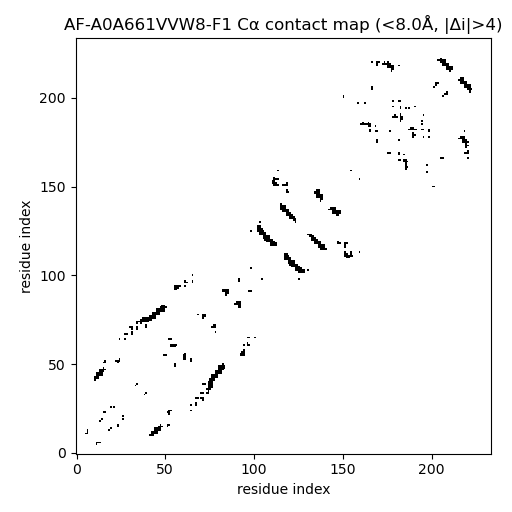94 -5.062 1.00 80.50 91 GLN A O 1
ATOM 720 N N . VAL A 1 92 ? 5.362 12.733 -7.005 1.00 85.00 92 VAL A N 1
ATOM 721 C CA . VAL A 1 92 ? 6.462 11.860 -7.461 1.00 85.00 92 VAL A CA 1
ATOM 722 C C . VAL A 1 92 ? 7.730 12.707 -7.629 1.00 85.00 92 VAL A C 1
ATOM 724 O O . VAL A 1 92 ? 7.648 13.841 -8.100 1.00 85.00 92 VAL A O 1
ATOM 727 N N . SER A 1 93 ? 8.881 12.219 -7.162 1.00 87.44 93 SER A N 1
ATOM 728 C CA . SER A 1 93 ? 10.141 12.969 -7.243 1.00 87.44 93 SER A CA 1
ATOM 729 C C . SER A 1 93 ? 10.843 12.807 -8.598 1.00 87.44 93 SER A C 1
ATOM 731 O O . SER A 1 93 ? 10.617 11.838 -9.309 1.00 87.44 93 SER A O 1
ATOM 733 N N . GLY A 1 94 ? 11.736 13.737 -8.942 1.00 90.25 94 GLY A N 1
ATOM 734 C CA . GLY A 1 94 ? 12.544 13.623 -10.158 1.00 90.25 94 GLY A CA 1
ATOM 735 C C . GLY A 1 94 ? 11.795 13.985 -11.444 1.00 90.25 94 GLY A C 1
ATOM 736 O O . GLY A 1 94 ? 10.876 14.803 -11.432 1.00 90.25 94 GLY A O 1
ATOM 737 N N . ASP A 1 95 ? 12.246 13.416 -12.560 1.00 93.75 95 ASP A N 1
ATOM 738 C CA . ASP A 1 95 ? 11.731 13.704 -13.900 1.00 93.75 95 ASP A CA 1
ATOM 739 C C . ASP A 1 95 ? 10.292 13.186 -14.113 1.00 93.75 95 ASP A C 1
ATOM 741 O O . ASP A 1 95 ? 9.908 12.109 -13.650 1.00 93.75 95 ASP A O 1
ATOM 745 N N . HIS A 1 96 ? 9.490 13.933 -14.877 1.00 92.25 96 HIS A N 1
ATOM 746 C CA . HIS A 1 96 ? 8.089 13.607 -15.167 1.00 92.25 96 HIS A CA 1
ATOM 747 C C . HIS A 1 96 ? 7.887 12.260 -15.877 1.00 92.25 96 HIS A C 1
ATOM 749 O O . HIS A 1 96 ? 6.776 11.723 -15.872 1.00 92.25 96 HIS A O 1
ATOM 755 N N . VAL A 1 97 ? 8.935 11.683 -16.472 1.00 94.94 97 VAL A N 1
ATOM 756 C CA . VAL A 1 97 ? 8.897 10.358 -17.100 1.00 94.94 97 VAL A CA 1
ATOM 757 C C . VAL A 1 97 ? 8.444 9.255 -16.133 1.00 94.94 97 VAL A C 1
ATOM 759 O O . VAL A 1 97 ? 7.768 8.326 -16.579 1.00 94.94 97 VAL A O 1
ATOM 762 N N . PHE A 1 98 ? 8.723 9.382 -14.828 1.00 94.31 98 PHE A N 1
ATOM 763 C CA . PHE A 1 98 ? 8.281 8.433 -13.794 1.00 94.31 98 PHE A CA 1
ATOM 764 C C . PHE A 1 98 ? 6.774 8.476 -13.530 1.00 94.31 98 PHE A C 1
ATOM 766 O O . PHE A 1 98 ? 6.222 7.519 -13.000 1.00 94.31 98 PHE A O 1
ATOM 773 N N . THR A 1 99 ? 6.100 9.554 -13.925 1.00 92.56 99 THR A N 1
ATOM 774 C CA . THR A 1 99 ? 4.642 9.683 -13.821 1.00 92.56 99 THR A CA 1
ATOM 775 C C . THR A 1 99 ? 3.966 9.378 -15.153 1.00 92.56 99 THR A C 1
ATOM 777 O O . THR A 1 99 ? 2.934 8.718 -15.195 1.00 92.56 99 THR A O 1
ATOM 780 N N . ASN A 1 100 ? 4.558 9.848 -16.253 1.00 92.25 100 ASN A N 1
ATOM 781 C CA . ASN A 1 100 ? 3.914 9.828 -17.563 1.00 92.25 100 ASN A CA 1
ATOM 782 C C . ASN A 1 100 ? 4.104 8.518 -18.323 1.00 92.25 100 ASN A C 1
ATOM 784 O O . ASN A 1 100 ? 3.335 8.266 -19.245 1.00 92.25 100 ASN A O 1
ATOM 788 N N . THR A 1 101 ? 5.131 7.726 -18.008 1.00 93.62 101 THR A N 1
ATOM 789 C CA . THR A 1 101 ? 5.447 6.484 -18.738 1.00 93.62 101 THR A CA 1
ATOM 790 C C . THR A 1 101 ? 4.744 5.251 -18.183 1.00 93.62 101 THR A C 1
ATOM 792 O O . THR A 1 101 ? 4.245 4.483 -19.014 1.00 93.62 101 THR A O 1
ATOM 795 N N . PRO A 1 102 ? 4.686 5.032 -16.849 1.00 93.94 102 PRO A N 1
ATOM 796 C CA . PRO A 1 102 ? 3.980 3.884 -16.295 1.00 93.94 102 PRO A CA 1
ATOM 797 C C . PRO A 1 102 ? 2.510 3.877 -16.698 1.00 93.94 102 PRO A C 1
ATOM 799 O O . PRO A 1 102 ? 1.892 4.926 -16.878 1.00 93.94 102 PRO A O 1
ATOM 802 N N . ASP A 1 103 ? 1.940 2.681 -16.796 1.00 93.06 103 ASP A N 1
ATOM 803 C CA . ASP A 1 103 ? 0.524 2.541 -17.127 1.00 93.06 103 ASP A CA 1
ATOM 804 C C . ASP A 1 103 ? -0.372 2.902 -15.937 1.00 93.06 103 ASP A C 1
ATOM 806 O O . ASP A 1 103 ? -1.449 3.461 -16.133 1.00 93.06 103 ASP A O 1
ATOM 810 N N . ASN A 1 104 ? 0.106 2.655 -14.710 1.00 93.06 104 ASN A N 1
ATOM 811 C CA . ASN A 1 104 ? -0.557 3.027 -13.463 1.00 93.06 104 ASN A CA 1
ATOM 812 C C . ASN A 1 104 ? 0.465 3.555 -12.449 1.00 93.06 104 ASN A C 1
ATOM 814 O O . ASN A 1 104 ? 1.549 2.991 -12.299 1.00 93.06 104 ASN A O 1
ATOM 818 N N . VAL A 1 105 ? 0.093 4.601 -11.713 1.00 93.50 105 VAL A N 1
ATOM 819 C CA . VAL A 1 105 ? 0.899 5.203 -10.646 1.00 93.50 105 VAL A CA 1
ATOM 820 C C . VAL A 1 105 ? 0.063 5.282 -9.380 1.00 93.50 105 VAL A C 1
ATOM 822 O O . VAL A 1 105 ? -0.954 5.984 -9.330 1.00 93.50 105 VAL A O 1
ATOM 825 N N . TYR A 1 106 ? 0.530 4.601 -8.337 1.00 92.88 106 TYR A N 1
ATOM 826 C CA . TYR A 1 106 ? -0.122 4.571 -7.035 1.00 92.88 106 TYR A CA 1
ATOM 827 C C . TYR A 1 106 ? 0.681 5.344 -5.994 1.00 92.88 106 TYR A C 1
ATOM 829 O O . TYR A 1 106 ? 1.907 5.271 -5.940 1.00 92.88 106 TYR A O 1
ATOM 837 N N . GLU A 1 107 ? -0.032 6.045 -5.124 1.00 91.88 107 GLU A N 1
ATOM 838 C CA . GLU A 1 107 ? 0.512 6.638 -3.912 1.00 91.88 107 GLU A CA 1
ATOM 839 C C . GLU A 1 107 ? 0.153 5.746 -2.721 1.00 91.88 107 GLU A C 1
ATOM 841 O O . GLU A 1 107 ? -1.026 5.570 -2.406 1.00 91.88 107 GLU A O 1
ATOM 846 N N . MET A 1 108 ? 1.165 5.194 -2.046 1.00 91.50 108 MET A N 1
ATOM 847 C CA . MET A 1 108 ? 0.957 4.418 -0.825 1.00 91.50 108 MET A CA 1
ATOM 848 C C . MET A 1 108 ? 0.864 5.337 0.392 1.00 91.50 108 MET A C 1
ATOM 850 O O . MET A 1 108 ? 1.761 6.141 0.652 1.00 91.50 108 MET A O 1
ATOM 854 N N . LYS A 1 109 ? -0.201 5.185 1.177 1.00 88.50 109 LYS A N 1
ATOM 855 C CA . LYS A 1 109 ? -0.396 5.881 2.451 1.00 88.50 109 LYS A CA 1
ATOM 856 C C . LYS A 1 109 ? -0.685 4.890 3.552 1.00 88.50 109 LYS A C 1
ATOM 858 O O . LYS A 1 109 ? -1.513 4.005 3.385 1.00 88.50 109 LYS A O 1
ATOM 863 N N . GLN A 1 110 ? -0.060 5.105 4.702 1.00 89.88 110 GLN A N 1
ATOM 864 C CA . GLN A 1 110 ? -0.560 4.544 5.945 1.00 89.88 110 GLN A CA 1
ATOM 865 C C . GLN A 1 110 ? -1.764 5.381 6.387 1.00 89.88 110 GLN A C 1
ATOM 867 O O . GLN A 1 110 ? -1.616 6.575 6.658 1.00 89.88 110 GLN A O 1
ATOM 872 N N . THR A 1 111 ? -2.945 4.775 6.431 1.00 85.56 111 THR A N 1
ATOM 873 C CA . THR A 1 111 ? -4.199 5.472 6.757 1.00 85.56 111 THR A CA 1
ATOM 874 C C . THR A 1 111 ? -4.555 5.383 8.236 1.00 85.56 111 THR A C 1
ATOM 876 O O . THR A 1 111 ? -5.296 6.221 8.732 1.00 85.56 111 THR A O 1
ATOM 879 N N . GLY A 1 112 ? -3.991 4.415 8.959 1.00 80.31 112 GLY A N 1
ATOM 880 C CA . GLY A 1 112 ? -4.180 4.271 10.397 1.00 80.31 112 GLY A CA 1
ATOM 881 C C . GLY A 1 112 ? -3.250 3.221 10.989 1.00 80.31 112 GLY A C 1
ATOM 882 O O . GLY A 1 112 ? -2.662 2.409 10.271 1.00 80.31 112 GLY A O 1
ATOM 883 N N . LYS A 1 113 ? -3.093 3.251 12.308 1.00 81.56 113 LYS A N 1
ATOM 884 C CA . LYS A 1 113 ? -2.415 2.202 13.072 1.00 81.56 113 LYS A CA 1
ATOM 885 C C . LYS A 1 113 ? -3.104 2.060 14.416 1.00 81.56 113 LYS A C 1
ATOM 887 O O . LYS A 1 113 ? -3.284 3.053 15.114 1.00 81.56 113 LYS A O 1
ATOM 892 N N . MET A 1 114 ? -3.415 0.827 14.783 1.00 73.19 114 MET A N 1
ATOM 893 C CA . MET A 1 114 ? -3.945 0.490 16.094 1.00 73.19 114 MET A CA 1
ATOM 894 C C . MET A 1 114 ? -3.366 -0.856 16.524 1.00 73.19 114 MET A C 1
ATOM 896 O O . MET A 1 114 ? -3.507 -1.850 15.813 1.00 73.19 114 MET A O 1
ATOM 900 N N . ASN A 1 115 ? -2.719 -0.893 17.691 1.00 78.88 115 ASN A N 1
ATOM 901 C CA . ASN A 1 115 ? -2.001 -2.072 18.182 1.00 78.88 115 ASN A CA 1
ATOM 902 C C . ASN A 1 115 ? -1.004 -2.613 17.133 1.00 78.88 115 ASN A C 1
ATOM 904 O O . ASN A 1 115 ? -0.189 -1.851 16.600 1.00 78.88 115 ASN A O 1
ATOM 908 N N . ASN A 1 116 ? -1.094 -3.911 16.826 1.00 82.19 116 ASN A N 1
ATOM 909 C CA . ASN A 1 116 ? -0.285 -4.582 15.811 1.00 82.19 116 ASN A CA 1
ATOM 910 C C . ASN A 1 116 ? -0.859 -4.425 14.397 1.00 82.19 116 ASN A C 1
ATOM 912 O O . ASN A 1 116 ? -0.291 -4.977 13.476 1.00 82.19 116 ASN A O 1
ATOM 916 N N . ILE A 1 117 ? -1.962 -3.706 14.178 1.00 83.38 117 ILE A N 1
ATOM 917 C CA . ILE A 1 117 ? -2.543 -3.563 12.838 1.00 83.38 117 ILE A CA 1
ATOM 918 C C . ILE A 1 117 ? -2.158 -2.211 12.239 1.00 83.38 117 ILE A C 1
ATOM 920 O O . ILE A 1 117 ? -2.439 -1.155 12.817 1.00 83.38 117 ILE A O 1
ATOM 924 N N . ILE A 1 118 ? -1.540 -2.234 11.059 1.00 88.81 118 ILE A N 1
ATOM 925 C CA . ILE A 1 118 ? -1.288 -1.048 10.234 1.00 88.81 118 ILE A CA 1
ATOM 926 C C . ILE A 1 118 ? -2.161 -1.118 8.985 1.00 88.81 118 ILE A C 1
ATOM 928 O O . ILE A 1 118 ? -2.132 -2.110 8.266 1.00 88.81 118 ILE A O 1
ATOM 932 N N . ASN A 1 119 ? -2.904 -0.050 8.703 1.00 88.44 119 ASN A N 1
ATOM 933 C CA . ASN A 1 119 ? -3.725 0.052 7.500 1.00 88.44 119 ASN A CA 1
ATOM 934 C C . ASN A 1 119 ? -2.990 0.826 6.418 1.00 88.44 119 ASN A C 1
ATOM 936 O O . ASN A 1 119 ? -2.474 1.922 6.673 1.00 88.44 119 ASN A O 1
ATOM 940 N N . TYR A 1 120 ? -3.009 0.285 5.207 1.00 92.44 120 TYR A N 1
ATOM 941 C CA . TYR A 1 120 ? -2.450 0.915 4.025 1.00 92.44 120 TYR A CA 1
ATOM 942 C C . TYR A 1 120 ? -3.515 1.113 2.948 1.00 92.44 120 TYR A C 1
ATOM 944 O O . TYR A 1 120 ? -4.444 0.321 2.787 1.00 92.44 120 TYR A O 1
ATOM 952 N N . GLN A 1 121 ? -3.346 2.187 2.185 1.00 91.38 121 GLN A N 1
ATOM 953 C CA . GLN A 1 121 ? -4.083 2.466 0.962 1.00 91.38 121 GLN A CA 1
ATOM 954 C C . GLN A 1 121 ? -3.088 2.733 -0.163 1.00 91.38 121 GLN A C 1
ATOM 956 O O . GLN A 1 121 ? -2.190 3.562 -0.006 1.00 91.38 121 GLN A O 1
ATOM 961 N N . LEU A 1 122 ? -3.293 2.094 -1.312 1.00 92.31 122 LEU A N 1
ATOM 962 C CA . LEU A 1 122 ? -2.764 2.551 -2.593 1.00 92.31 122 LEU A CA 1
ATOM 963 C C . LEU A 1 122 ? -3.840 3.372 -3.278 1.00 92.31 122 LEU A C 1
ATOM 965 O O . LEU A 1 122 ? -4.865 2.842 -3.702 1.00 92.31 122 LEU A O 1
ATOM 969 N N . LYS A 1 123 ? -3.598 4.674 -3.372 1.00 91.44 123 LYS A N 1
ATOM 970 C CA . LYS A 1 123 ? -4.462 5.590 -4.102 1.00 91.44 123 LYS A CA 1
ATOM 971 C C . LYS A 1 123 ? -3.968 5.721 -5.536 1.00 91.44 123 LYS A C 1
ATOM 973 O O . LYS A 1 123 ? -2.796 6.036 -5.741 1.00 91.44 123 LYS A O 1
ATOM 978 N N . VAL A 1 124 ? -4.845 5.543 -6.517 1.00 91.00 124 VAL A N 1
ATOM 979 C CA . VAL A 1 124 ? -4.508 5.806 -7.921 1.00 91.00 124 VAL A CA 1
ATOM 980 C C . VAL A 1 124 ? -4.289 7.309 -8.100 1.00 91.00 124 VAL A C 1
ATOM 982 O O . VAL A 1 124 ? -5.136 8.126 -7.733 1.00 91.00 124 VAL A O 1
ATOM 985 N N . THR A 1 125 ? -3.142 7.692 -8.658 1.00 90.31 125 THR A N 1
ATOM 986 C CA . THR A 1 125 ? -2.832 9.097 -8.977 1.00 90.31 125 THR A CA 1
ATOM 987 C C . THR A 1 125 ? -2.815 9.359 -10.476 1.00 90.31 125 THR A C 1
ATOM 989 O O . THR A 1 125 ? -3.244 10.425 -10.903 1.00 90.31 125 THR A O 1
ATOM 992 N N . HIS A 1 126 ? -2.350 8.389 -11.264 1.00 90.38 126 HIS A N 1
ATOM 993 C CA . HIS A 1 126 ? -2.333 8.429 -12.724 1.00 90.38 126 HIS A CA 1
ATOM 994 C C . HIS A 1 126 ? -2.624 7.020 -13.239 1.00 90.38 126 HIS A C 1
ATOM 996 O O . HIS A 1 126 ? -2.084 6.052 -12.704 1.00 90.38 126 HIS A O 1
ATOM 1002 N N . ALA A 1 127 ? -3.473 6.897 -14.254 1.00 88.12 127 ALA A N 1
ATOM 1003 C CA . ALA A 1 127 ? -3.810 5.614 -14.855 1.00 88.12 127 ALA A CA 1
ATOM 1004 C C . ALA A 1 127 ? -4.167 5.788 -16.329 1.00 88.12 127 ALA A C 1
ATOM 1006 O O . ALA A 1 127 ? -4.817 6.763 -16.709 1.00 88.12 127 ALA A O 1
ATOM 1007 N N . ARG A 1 128 ? -3.759 4.821 -17.151 1.00 82.56 128 ARG A N 1
ATOM 1008 C CA . ARG A 1 128 ? -4.149 4.706 -18.565 1.00 82.56 128 ARG A CA 1
ATOM 1009 C C . ARG A 1 128 ? -5.291 3.711 -18.796 1.00 82.56 128 ARG A C 1
ATOM 1011 O O . ARG A 1 128 ? -5.784 3.613 -19.914 1.00 82.56 128 ARG A O 1
ATOM 1018 N N . GLY A 1 129 ? -5.714 2.990 -17.755 1.00 77.94 129 GLY A N 1
ATOM 1019 C CA . GLY A 1 129 ? -6.824 2.036 -17.784 1.00 77.94 129 GLY A CA 1
ATOM 1020 C C . GLY A 1 129 ? -7.735 2.153 -16.561 1.00 77.94 129 GLY A C 1
ATOM 1021 O O . GLY A 1 129 ? -7.528 2.997 -15.689 1.00 77.94 129 GLY A O 1
ATOM 1022 N N . LEU A 1 130 ? -8.753 1.291 -16.497 1.00 80.44 130 LEU A N 1
ATOM 1023 C CA . LEU A 1 130 ? -9.661 1.206 -15.353 1.00 80.44 130 LEU A CA 1
ATOM 1024 C C . LEU A 1 130 ? -8.978 0.449 -14.209 1.00 80.44 130 LEU A C 1
ATOM 1026 O O . LEU A 1 130 ? -9.021 -0.777 -14.145 1.00 80.44 130 LEU A O 1
ATOM 1030 N N . VAL A 1 131 ? -8.338 1.193 -13.312 1.00 86.69 131 VAL A N 1
ATOM 1031 C CA . VAL A 1 131 ? -7.823 0.691 -12.034 1.00 86.69 131 VAL A CA 1
ATOM 1032 C C . VAL A 1 131 ? -8.440 1.476 -10.883 1.00 86.69 131 VAL A C 1
ATOM 1034 O O . VAL A 1 131 ? -8.820 2.636 -11.044 1.00 86.69 131 VAL A O 1
ATOM 1037 N N . ALA A 1 132 ? -8.560 0.833 -9.725 1.00 86.12 132 ALA A N 1
ATOM 1038 C CA . ALA A 1 132 ? -9.186 1.402 -8.540 1.00 86.12 132 ALA A CA 1
ATOM 1039 C C . ALA A 1 132 ? -8.201 1.472 -7.371 1.00 86.12 132 ALA A C 1
ATOM 1041 O O . ALA A 1 132 ? -7.156 0.821 -7.369 1.00 86.12 132 ALA A O 1
ATOM 1042 N N . ASP A 1 133 ? -8.559 2.268 -6.368 1.00 89.31 133 ASP A N 1
ATOM 1043 C CA . ASP A 1 133 ? -7.841 2.304 -5.100 1.00 89.31 133 ASP A CA 1
ATOM 1044 C C . ASP A 1 133 ? -7.863 0.925 -4.425 1.00 89.31 133 ASP A C 1
ATOM 1046 O O . ASP A 1 133 ? -8.908 0.278 -4.339 1.00 89.31 133 ASP A O 1
ATOM 1050 N N . CYS A 1 134 ? -6.724 0.521 -3.865 1.00 90.19 134 CYS A N 1
ATOM 1051 C CA . CYS A 1 134 ? -6.593 -0.711 -3.090 1.00 90.19 134 CYS A CA 1
ATOM 1052 C C . CYS A 1 134 ? -6.362 -0.381 -1.618 1.00 90.19 134 CYS A C 1
ATOM 1054 O O . CYS A 1 134 ? -5.699 0.606 -1.286 1.00 90.19 134 CYS A O 1
ATOM 1056 N N . ARG A 1 135 ? -6.885 -1.218 -0.722 1.00 91.06 135 ARG A N 1
ATOM 1057 C CA . ARG A 1 135 ? -6.697 -1.075 0.723 1.00 91.06 135 ARG A CA 1
ATOM 1058 C C . ARG A 1 135 ? -6.493 -2.432 1.367 1.00 91.06 135 ARG A C 1
ATOM 1060 O O . ARG A 1 135 ? -7.130 -3.398 0.960 1.00 91.06 135 ARG A O 1
ATOM 1067 N N . TRP A 1 136 ? -5.634 -2.481 2.373 1.00 92.88 136 TRP A N 1
ATOM 1068 C CA . TRP A 1 136 ? -5.367 -3.691 3.141 1.00 92.88 136 TRP A CA 1
ATOM 1069 C C . TRP A 1 136 ? -4.832 -3.341 4.526 1.00 92.88 136 TRP A C 1
ATOM 1071 O O . TRP A 1 136 ? -4.431 -2.201 4.792 1.00 92.88 13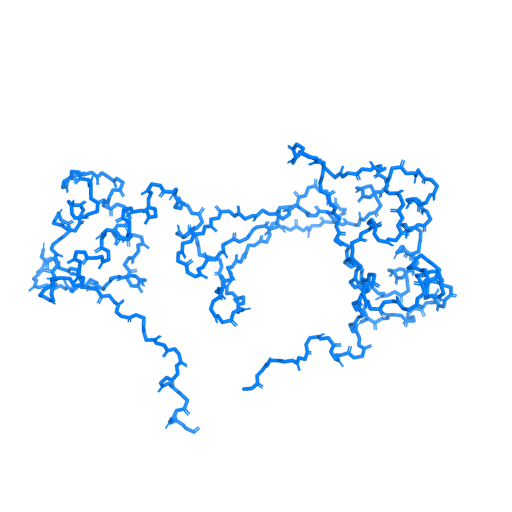6 TRP A O 1
ATOM 1081 N N . SER A 1 137 ? -4.801 -4.346 5.389 1.00 90.38 137 SER A N 1
ATOM 1082 C CA . SER A 1 137 ? -4.191 -4.263 6.711 1.00 90.38 137 SER A CA 1
ATOM 1083 C C . SER A 1 137 ? -2.969 -5.175 6.782 1.00 90.38 137 SER A C 1
ATOM 1085 O O . SER A 1 137 ? -2.892 -6.174 6.072 1.00 90.38 137 SER A O 1
ATOM 1087 N N . VAL A 1 138 ? -2.010 -4.831 7.636 1.00 91.19 138 VAL A N 1
ATOM 1088 C CA . VAL A 1 138 ? -0.853 -5.666 7.976 1.00 91.19 138 VAL A CA 1
ATOM 1089 C C . VAL A 1 138 ? -0.871 -5.899 9.478 1.00 91.19 138 VAL A C 1
ATOM 1091 O O . VAL A 1 138 ? -0.827 -4.924 10.234 1.00 91.19 138 VAL A O 1
ATOM 1094 N N . ASP A 1 139 ? -0.901 -7.158 9.915 1.00 85.94 139 ASP A N 1
ATOM 1095 C CA . ASP A 1 139 ? -0.610 -7.491 11.311 1.00 85.94 139 ASP A CA 1
ATOM 1096 C C . ASP A 1 139 ? 0.912 -7.539 11.502 1.00 85.94 139 ASP A C 1
ATOM 1098 O O . ASP A 1 139 ? 1.598 -8.394 10.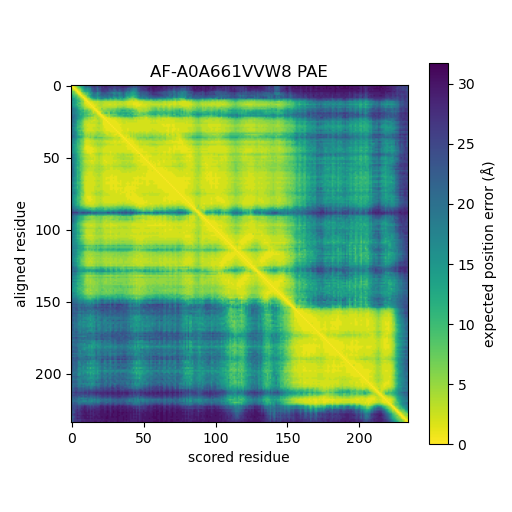965 1.00 85.94 139 ASP A O 1
ATOM 1102 N N . THR A 1 140 ? 1.482 -6.610 12.262 1.00 88.69 140 THR A N 1
ATOM 1103 C CA . THR A 1 140 ? 2.925 -6.489 12.491 1.00 88.69 140 THR A CA 1
ATOM 1104 C C . THR A 1 140 ? 3.495 -7.578 13.392 1.00 88.69 140 THR A C 1
ATOM 1106 O O . THR A 1 140 ? 4.711 -7.644 13.538 1.00 88.69 140 THR A O 1
ATOM 1109 N N . SER A 1 141 ? 2.654 -8.391 14.037 1.00 87.12 141 SER A N 1
ATOM 1110 C CA . SER A 1 141 ? 3.109 -9.552 14.804 1.00 87.12 141 SER A CA 1
ATOM 1111 C C . SER A 1 141 ? 3.239 -10.814 13.955 1.00 87.12 141 SER A C 1
ATOM 1113 O O . SER A 1 141 ? 4.129 -11.612 14.232 1.00 87.12 141 SER A O 1
ATOM 1115 N N . THR A 1 142 ? 2.427 -10.969 12.906 1.00 88.50 142 THR A N 1
ATOM 1116 C CA . THR A 1 142 ? 2.480 -12.135 11.996 1.00 88.50 142 THR A CA 1
ATOM 1117 C C . THR A 1 142 ? 3.053 -11.807 10.614 1.00 88.50 142 THR A C 1
ATOM 1119 O O . THR A 1 142 ? 3.499 -12.698 9.897 1.00 88.50 142 THR A O 1
ATOM 1122 N N . LEU A 1 143 ? 3.090 -10.520 10.257 1.00 89.56 143 LEU A N 1
ATOM 1123 C CA . LEU A 1 143 ? 3.400 -9.962 8.935 1.00 89.56 143 LEU A CA 1
ATOM 1124 C C . LEU A 1 143 ? 2.411 -10.364 7.830 1.00 89.56 143 LEU A C 1
ATOM 1126 O O . LEU A 1 143 ? 2.709 -10.212 6.646 1.00 89.56 143 LEU A O 1
ATOM 1130 N N . GLU A 1 144 ? 1.225 -10.843 8.202 1.00 88.94 144 GLU A N 1
ATOM 1131 C CA . GLU A 1 144 ? 0.185 -11.225 7.250 1.00 88.94 144 GLU A CA 1
ATOM 1132 C C . GLU A 1 144 ? -0.596 -10.011 6.739 1.00 88.94 144 GLU A C 1
ATOM 1134 O O . GLU A 1 144 ? -0.888 -9.064 7.477 1.00 88.94 144 GLU A O 1
ATOM 1139 N N . LEU A 1 145 ? -0.953 -10.070 5.454 1.00 89.12 145 LEU A N 1
ATOM 1140 C CA . LEU A 1 145 ? -1.883 -9.145 4.819 1.00 89.12 145 LEU A CA 1
ATOM 1141 C C . LEU A 1 145 ? -3.310 -9.636 5.059 1.00 89.12 145 LEU A C 1
ATOM 1143 O O . LEU A 1 145 ? -3.632 -10.779 4.743 1.00 89.12 145 LEU A O 1
ATOM 1147 N N . THR A 1 146 ? -4.171 -8.767 5.574 1.00 85.31 146 THR A N 1
ATOM 1148 C CA . THR A 1 146 ? -5.586 -9.072 5.811 1.00 85.31 146 THR A CA 1
ATOM 1149 C C . THR A 1 146 ? -6.487 -8.039 5.145 1.00 85.31 146 THR A C 1
ATOM 1151 O O . THR A 1 146 ? -6.026 -7.008 4.635 1.00 85.31 146 THR A O 1
ATOM 1154 N N . GLU A 1 147 ? -7.791 -8.324 5.123 1.00 82.25 147 GLU A N 1
ATOM 1155 C CA . GLU A 1 147 ? -8.786 -7.361 4.662 1.00 82.25 147 GLU A CA 1
ATOM 1156 C C . GLU A 1 147 ? -8.648 -6.025 5.405 1.00 82.25 147 GLU A C 1
ATOM 1158 O O . GLU A 1 147 ? -8.233 -5.944 6.566 1.00 82.25 147 GLU A O 1
ATOM 1163 N N . TYR A 1 148 ? -8.965 -4.943 4.699 1.00 77.62 148 TYR A N 1
ATOM 1164 C CA . TYR A 1 148 ? -8.845 -3.595 5.232 1.00 77.62 148 TYR A CA 1
ATOM 1165 C C . TYR A 1 148 ? -9.736 -3.393 6.465 1.00 77.62 148 TYR A C 1
ATOM 1167 O O . TYR A 1 148 ? -10.964 -3.472 6.383 1.00 77.62 148 TYR A O 1
ATOM 1175 N N . ASP A 1 149 ? -9.127 -3.053 7.601 1.00 69.00 149 ASP A N 1
ATOM 1176 C CA . ASP A 1 149 ? -9.851 -2.745 8.823 1.00 69.00 149 ASP A CA 1
ATOM 1177 C C . ASP A 1 149 ? -10.283 -1.274 8.795 1.00 69.00 149 ASP A C 1
ATOM 1179 O O . ASP A 1 149 ? -9.584 -0.360 9.250 1.00 69.00 149 ASP A O 1
ATOM 1183 N N . ALA A 1 150 ? -11.488 -1.050 8.265 1.00 59.66 150 ALA A N 1
ATOM 1184 C CA . ALA A 1 150 ? -12.109 0.270 8.188 1.00 59.66 150 ALA A CA 1
ATOM 1185 C C . ALA A 1 150 ? -12.181 0.984 9.549 1.00 59.66 150 ALA A C 1
ATOM 1187 O O . ALA A 1 150 ? -12.116 2.213 9.595 1.00 59.66 150 ALA A O 1
ATOM 1188 N N . VAL A 1 151 ? -12.254 0.234 10.652 1.00 61.31 151 VAL A N 1
ATOM 1189 C CA . VAL A 1 151 ? -12.314 0.809 11.996 1.00 61.31 151 VAL A CA 1
ATOM 1190 C C . VAL A 1 151 ? -10.932 1.308 12.410 1.00 61.31 151 VAL A C 1
ATOM 1192 O O . VAL A 1 151 ? -10.775 2.472 12.763 1.00 61.31 151 VAL A O 1
ATOM 1195 N N . ALA A 1 152 ? -9.891 0.488 12.258 1.00 61.28 152 ALA A N 1
ATOM 1196 C CA . ALA A 1 152 ? -8.513 0.889 12.549 1.00 61.28 152 ALA A CA 1
ATOM 1197 C C . ALA A 1 152 ? -7.978 1.994 11.614 1.00 61.28 152 ALA A C 1
ATOM 1199 O O . ALA A 1 152 ? -7.035 2.704 11.967 1.00 61.28 152 ALA A O 1
ATOM 1200 N N . SER A 1 153 ? -8.572 2.163 10.432 1.00 55.66 153 SER A N 1
ATOM 1201 C CA . SER A 1 153 ? -8.211 3.227 9.495 1.00 55.66 153 SER A CA 1
ATOM 1202 C C . SER A 1 153 ? -8.936 4.559 9.727 1.00 55.66 153 SER A C 1
ATOM 1204 O O . SER A 1 153 ? -8.517 5.560 9.148 1.00 55.66 153 SER A O 1
ATOM 1206 N N . GLY A 1 154 ? -10.022 4.578 10.503 1.00 58.59 154 GLY A N 1
ATOM 1207 C CA . GLY A 1 154 ? -10.762 5.795 10.864 1.00 58.59 154 GLY A CA 1
ATOM 1208 C C . GLY A 1 154 ? -10.453 6.315 12.271 1.00 58.59 154 GLY A C 1
ATOM 1209 O O . GLY A 1 154 ? -10.946 7.375 12.651 1.00 58.59 154 GLY A O 1
ATOM 1210 N N . ILE A 1 155 ? -9.658 5.571 13.042 1.00 67.12 155 ILE A N 1
ATOM 1211 C CA . ILE A 1 155 ? -9.297 5.884 14.426 1.00 67.12 155 ILE A CA 1
ATOM 1212 C C . ILE A 1 155 ? -8.185 6.938 14.451 1.00 67.12 15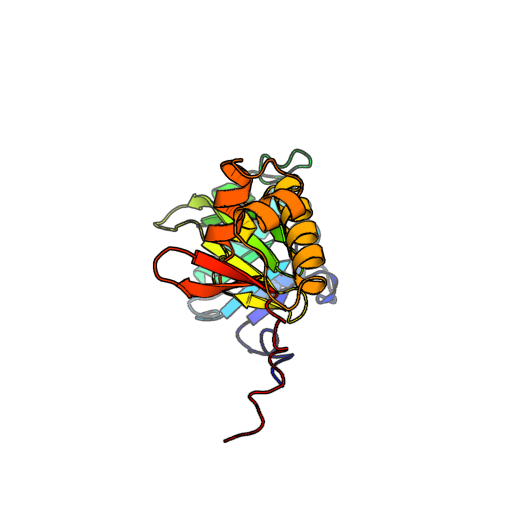5 ILE A C 1
ATOM 1214 O O . ILE A 1 155 ? -7.087 6.742 13.925 1.00 67.12 155 ILE A O 1
ATOM 1218 N N . THR A 1 156 ? -8.483 8.078 15.073 1.00 69.69 156 THR A N 1
ATOM 1219 C CA . THR A 1 156 ? -7.496 9.122 15.382 1.00 69.69 156 THR A CA 1
ATOM 1220 C C . THR A 1 156 ? -6.523 8.646 16.468 1.00 69.69 156 THR A C 1
ATOM 1222 O O . THR A 1 156 ? -6.719 7.609 17.104 1.00 69.69 156 THR A O 1
ATOM 1225 N N . LYS A 1 157 ? -5.453 9.409 16.730 1.00 69.75 157 LYS A N 1
ATOM 1226 C CA . LYS A 1 157 ? -4.546 9.093 17.851 1.00 69.75 157 LYS A CA 1
ATOM 1227 C C . LYS A 1 157 ? -5.273 9.149 19.195 1.00 69.75 157 LYS A C 1
ATOM 1229 O O . LYS A 1 157 ? -4.944 8.396 20.108 1.00 69.75 157 LYS A O 1
ATOM 1234 N N . GLU A 1 158 ? -6.231 10.056 19.316 1.00 76.69 158 GLU A N 1
ATOM 1235 C CA . GLU A 1 158 ? -7.070 10.246 20.491 1.00 76.69 158 GLU A CA 1
ATOM 1236 C C . GLU A 1 158 ? -8.017 9.056 20.674 1.00 76.69 158 GLU A C 1
ATOM 1238 O O . GLU A 1 158 ? -8.089 8.504 21.771 1.00 76.69 158 GLU A O 1
ATOM 1243 N N . ASP A 1 159 ? -8.649 8.596 19.590 1.00 80.88 159 ASP A N 1
ATOM 1244 C CA . ASP A 1 159 ? -9.494 7.400 19.598 1.00 80.88 159 ASP A CA 1
ATOM 1245 C C . ASP A 1 159 ? -8.675 6.157 19.997 1.00 80.88 159 ASP A C 1
ATOM 1247 O O . ASP A 1 159 ? -9.132 5.361 20.813 1.00 80.88 159 ASP A O 1
ATOM 1251 N N . ALA A 1 160 ? -7.439 6.009 19.503 1.00 76.50 160 ALA A N 1
ATOM 1252 C CA . ALA A 1 160 ? -6.573 4.879 19.856 1.00 76.50 160 ALA A CA 1
ATOM 1253 C C . ALA A 1 160 ? -6.260 4.834 21.363 1.00 76.50 160 ALA A C 1
ATOM 1255 O O . ALA A 1 160 ? -6.402 3.786 21.991 1.00 76.50 160 ALA A O 1
ATOM 1256 N N . LYS A 1 161 ? -5.910 5.981 21.964 1.00 82.69 161 LYS A N 1
ATOM 1257 C CA . LYS A 1 161 ? -5.687 6.088 23.418 1.00 82.69 161 LYS A CA 1
ATOM 1258 C C . LYS A 1 161 ? -6.945 5.756 24.216 1.00 82.69 161 LYS A C 1
ATOM 1260 O O . LYS A 1 161 ? -6.869 5.075 25.236 1.00 82.69 161 LYS A O 1
ATOM 1265 N N . ALA A 1 162 ? -8.100 6.224 23.749 1.00 88.88 162 ALA A N 1
ATOM 1266 C CA . ALA A 1 162 ? -9.374 5.934 24.389 1.00 88.88 162 ALA A CA 1
ATOM 1267 C C . ALA A 1 162 ? -9.694 4.429 24.350 1.00 88.88 162 ALA A C 1
ATOM 1269 O O . ALA A 1 162 ? -10.132 3.862 25.348 1.00 88.88 162 ALA A O 1
ATOM 1270 N N . VAL A 1 163 ? -9.420 3.754 23.229 1.00 87.88 163 VAL A N 1
ATOM 1271 C CA . VAL A 1 163 ? -9.595 2.297 23.084 1.00 87.88 163 VAL A CA 1
ATOM 1272 C C . VAL A 1 163 ? -8.644 1.518 23.995 1.00 87.88 163 VAL A C 1
ATOM 1274 O O . VAL A 1 163 ? -9.069 0.547 24.623 1.00 87.88 163 VAL A O 1
ATOM 1277 N N . GLU A 1 164 ? -7.385 1.944 24.124 1.00 86.00 164 GLU A N 1
ATOM 1278 C CA . GLU A 1 164 ? -6.428 1.352 25.070 1.00 86.00 164 GLU A CA 1
ATOM 1279 C C . GLU A 1 164 ? -6.919 1.466 26.521 1.00 86.00 164 GLU A C 1
ATOM 1281 O O . GLU A 1 164 ? -6.908 0.471 27.253 1.00 86.00 164 GLU A O 1
ATOM 1286 N N . ALA A 1 165 ? -7.423 2.639 26.918 1.00 91.50 165 ALA A N 1
ATOM 1287 C CA . ALA A 1 165 ? -8.025 2.853 28.233 1.00 91.50 165 ALA A CA 1
ATOM 1288 C C . ALA A 1 165 ? -9.260 1.958 28.447 1.00 91.50 165 ALA A C 1
ATOM 1290 O O . ALA A 1 165 ? -9.364 1.286 29.474 1.00 91.50 165 ALA A O 1
ATOM 1291 N N . GLY A 1 166 ? -10.131 1.847 27.436 1.00 92.81 166 GLY A N 1
ATOM 1292 C CA . GLY A 1 166 ? -11.269 0.922 27.417 1.00 92.81 166 GLY A CA 1
ATOM 1293 C C . GLY A 1 166 ? -10.856 -0.538 27.645 1.00 92.81 166 GLY A C 1
ATOM 1294 O O . GLY A 1 166 ? -11.426 -1.238 28.483 1.00 92.81 166 GLY A O 1
ATOM 1295 N N . CYS A 1 167 ? -9.810 -0.998 26.955 1.00 89.81 167 CYS A N 1
ATOM 1296 C CA . CYS A 1 167 ? -9.264 -2.342 27.147 1.00 89.81 167 CYS A CA 1
ATOM 1297 C C . CYS A 1 167 ? -8.714 -2.541 28.566 1.00 89.81 167 CYS A C 1
ATOM 1299 O O . CYS A 1 167 ? -8.890 -3.611 29.148 1.00 89.81 167 CYS A O 1
ATOM 1301 N N . PHE A 1 168 ? -8.043 -1.533 29.125 1.00 91.06 168 PHE A N 1
ATOM 1302 C CA . PHE A 1 168 ? -7.496 -1.586 30.479 1.00 91.06 168 PHE A CA 1
ATOM 1303 C C . PHE A 1 168 ? -8.598 -1.711 31.543 1.00 91.06 168 PHE A C 1
ATOM 1305 O O . PHE A 1 168 ? -8.519 -2.591 32.406 1.00 91.06 168 PHE A O 1
ATOM 1312 N N . VAL A 1 169 ? -9.656 -0.897 31.456 1.00 95.06 169 VAL A N 1
ATOM 1313 C CA . VAL A 1 169 ? -10.767 -0.960 32.420 1.00 95.06 169 VAL A CA 1
ATOM 1314 C C . VAL A 1 169 ? -11.538 -2.275 32.316 1.00 95.06 169 VAL A C 1
ATOM 1316 O O . VAL A 1 169 ? -11.886 -2.851 33.341 1.00 95.06 169 VAL A O 1
ATOM 1319 N N . LEU A 1 170 ? -11.728 -2.813 31.107 1.00 94.44 170 LEU A N 1
ATOM 1320 C CA . LEU A 1 170 ? -12.410 -4.096 30.913 1.00 94.44 170 LEU A CA 1
ATOM 1321 C C . LEU A 1 170 ? -11.595 -5.285 31.429 1.00 94.44 170 LEU A C 1
ATOM 1323 O O . LEU A 1 170 ? -12.168 -6.220 31.978 1.00 94.44 170 LEU A O 1
ATOM 1327 N N . LYS A 1 171 ? -10.261 -5.258 31.304 1.00 92.19 171 LYS A N 1
ATOM 1328 C CA . LYS A 1 171 ? -9.389 -6.277 31.922 1.00 92.19 171 LYS A CA 1
ATOM 1329 C C . LYS A 1 171 ? -9.498 -6.289 33.446 1.00 92.19 171 LYS A C 1
ATOM 1331 O O . LYS A 1 171 ? -9.275 -7.328 34.058 1.00 92.19 171 LYS A O 1
ATOM 1336 N N . SER A 1 172 ? -9.828 -5.141 34.033 1.00 92.44 172 SER A N 1
ATOM 1337 C CA . SER A 1 172 ? -9.965 -4.957 35.479 1.00 92.44 172 SER A CA 1
ATOM 1338 C C . SER A 1 172 ? -11.392 -5.212 35.987 1.00 92.44 172 SER A C 1
ATOM 1340 O O . SER A 1 172 ? -11.601 -5.196 37.195 1.00 92.44 172 SER A O 1
ATOM 1342 N N . ALA A 1 173 ? -12.353 -5.468 35.088 1.00 92.94 173 ALA A N 1
ATOM 1343 C CA . ALA A 1 173 ? -13.767 -5.711 35.388 1.00 92.94 173 ALA A CA 1
ATOM 1344 C C . ALA A 1 173 ? -14.252 -7.025 34.730 1.00 92.94 173 ALA A C 1
ATOM 1346 O O . ALA A 1 173 ? -14.908 -6.989 33.681 1.00 92.94 173 ALA A O 1
ATOM 1347 N N . PRO A 1 174 ? -13.910 -8.202 35.297 1.00 87.88 174 PRO A N 1
ATOM 1348 C CA . PRO A 1 174 ? -14.240 -9.510 34.717 1.00 87.88 174 PRO A CA 1
ATOM 1349 C C . PRO A 1 174 ? -15.743 -9.734 34.488 1.00 87.88 174 PRO A C 1
ATOM 1351 O O . PRO A 1 174 ? -16.141 -10.399 33.531 1.00 87.88 174 PRO A O 1
ATOM 1354 N N . GLU A 1 175 ? -16.583 -9.150 35.341 1.00 90.12 175 GLU A N 1
ATOM 1355 C CA . GLU A 1 175 ? -18.045 -9.176 35.270 1.00 90.12 175 GLU A CA 1
ATOM 1356 C C . GLU A 1 175 ? -18.631 -8.383 34.093 1.00 90.12 175 GLU A C 1
ATOM 1358 O O . GLU A 1 175 ? -19.825 -8.501 33.807 1.00 90.12 175 GLU A O 1
ATOM 1363 N N . GLY A 1 176 ? -17.792 -7.616 33.396 1.00 92.19 176 GLY A N 1
ATOM 1364 C CA . GLY A 1 176 ? -18.162 -6.781 32.266 1.00 92.19 176 GLY A CA 1
ATOM 1365 C C . GLY A 1 176 ? -18.687 -5.407 32.680 1.00 92.19 176 GLY A C 1
ATOM 1366 O O . GLY A 1 176 ? -19.209 -5.191 33.773 1.00 92.19 176 GLY A O 1
ATOM 1367 N N . LEU A 1 177 ? -18.562 -4.440 31.774 1.00 95.62 177 LEU A N 1
ATOM 1368 C CA . LEU A 1 177 ? -19.012 -3.064 31.988 1.00 95.62 177 LEU A CA 1
ATOM 1369 C C . LEU A 1 177 ? -20.222 -2.746 31.116 1.00 95.62 177 LEU A C 1
ATOM 1371 O O . LEU A 1 177 ? -20.313 -3.179 29.971 1.00 95.62 177 LEU A O 1
ATOM 1375 N N . SER A 1 178 ? -21.148 -1.935 31.623 1.00 95.19 178 SER A N 1
ATOM 1376 C CA . SER A 1 178 ? -22.196 -1.361 30.772 1.00 95.19 178 SER A CA 1
ATOM 1377 C C . SER A 1 178 ? -21.593 -0.385 29.754 1.00 95.19 178 SER A C 1
ATOM 1379 O O . SER A 1 178 ? -20.509 0.155 29.973 1.00 95.19 178 SER A O 1
ATOM 1381 N N . MET A 1 179 ? -22.327 -0.090 28.673 1.00 94.56 179 MET A N 1
ATOM 1382 C CA . MET A 1 179 ? -21.926 0.917 27.671 1.00 94.56 179 MET A CA 1
ATOM 1383 C C . MET A 1 179 ? -21.467 2.231 28.323 1.00 94.56 179 MET A C 1
ATOM 1385 O O . MET A 1 179 ? -20.405 2.743 27.999 1.00 94.56 179 MET A O 1
ATOM 1389 N N . ALA A 1 180 ? -22.260 2.768 29.255 1.00 95.00 180 ALA A N 1
ATOM 1390 C CA . ALA A 1 180 ? -21.961 4.033 29.924 1.00 95.00 180 ALA A CA 1
ATOM 1391 C C . ALA A 1 180 ? -20.626 3.984 30.683 1.00 95.00 180 ALA A C 1
ATOM 1393 O O . ALA A 1 180 ? -19.785 4.855 30.481 1.00 95.00 180 ALA A O 1
ATOM 1394 N N . LYS A 1 181 ? -20.411 2.929 31.481 1.00 96.06 181 LYS A N 1
ATOM 1395 C CA . LYS A 1 181 ? -19.182 2.752 32.265 1.00 96.06 181 LYS A CA 1
ATOM 1396 C C . LYS A 1 181 ? -17.959 2.513 31.385 1.00 96.06 181 LYS A C 1
ATOM 1398 O O . LYS A 1 181 ? -16.876 2.983 31.711 1.00 96.06 181 LYS A O 1
ATOM 1403 N N . LEU A 1 182 ? -18.124 1.791 30.277 1.00 96.38 182 LEU A N 1
ATOM 1404 C CA . LEU A 1 182 ? -17.044 1.586 29.318 1.00 96.38 182 LEU A CA 1
ATOM 1405 C C . LEU A 1 182 ? -16.652 2.908 28.651 1.00 96.38 182 LEU A C 1
ATOM 1407 O O . LEU A 1 182 ? -15.475 3.238 28.613 1.00 96.38 182 LEU A O 1
ATOM 1411 N N . VAL A 1 183 ? -17.630 3.697 28.200 1.00 95.94 183 VAL A N 1
ATOM 1412 C CA . VAL A 1 183 ? -17.387 5.021 27.607 1.00 95.94 183 VAL A CA 1
ATOM 1413 C C . VAL A 1 183 ? -16.700 5.967 28.603 1.00 95.94 183 VAL A C 1
ATOM 1415 O O . VAL A 1 183 ? -15.760 6.663 28.222 1.00 95.94 183 VAL A O 1
ATOM 1418 N N . GLU A 1 184 ? -17.103 5.947 29.875 1.00 96.75 184 GLU A N 1
ATOM 1419 C CA . GLU A 1 184 ? -16.419 6.687 30.947 1.00 96.75 184 GLU A CA 1
ATOM 1420 C C . GLU A 1 184 ? -14.984 6.198 31.164 1.00 96.75 184 GLU A C 1
ATOM 1422 O O . GLU A 1 184 ? -14.057 7.003 31.237 1.00 96.75 184 GLU A O 1
ATOM 1427 N N . GLY A 1 185 ? -14.768 4.882 31.182 1.00 94.38 185 GLY A N 1
ATOM 1428 C CA . GLY A 1 185 ? -13.437 4.283 31.297 1.00 94.38 185 GLY A CA 1
ATOM 1429 C C . GLY A 1 185 ? -12.521 4.540 30.095 1.00 94.38 185 GLY A C 1
ATOM 1430 O O . GLY A 1 185 ? -11.303 4.492 30.234 1.00 94.38 185 GLY A O 1
ATOM 1431 N N . MET A 1 186 ? -13.087 4.877 28.933 1.00 93.88 186 MET A N 1
ATOM 1432 C CA . MET A 1 186 ? -12.355 5.366 27.759 1.00 93.88 186 MET A CA 1
ATOM 1433 C C . MET A 1 186 ? -11.970 6.856 27.868 1.00 93.88 186 MET A C 1
ATOM 1435 O O . MET A 1 186 ? -11.300 7.375 26.977 1.00 93.88 186 MET A O 1
ATOM 1439 N N . GLY A 1 187 ? -12.379 7.551 28.937 1.00 93.75 187 GLY A N 1
ATOM 1440 C CA . GLY A 1 187 ? -12.078 8.965 29.180 1.00 93.75 187 GLY A CA 1
ATOM 1441 C C . GLY A 1 187 ? -13.099 9.948 28.600 1.00 93.75 187 GLY A C 1
ATOM 1442 O O . GLY A 1 187 ? -12.804 11.138 28.492 1.00 93.75 187 GLY A O 1
ATOM 1443 N N . PHE A 1 188 ? -14.290 9.481 28.215 1.00 94.88 188 PHE A N 1
ATOM 1444 C CA . PHE A 1 188 ? -15.375 10.329 27.715 1.00 94.88 188 PHE A CA 1
ATOM 1445 C C . PHE A 1 188 ? -16.500 10.498 28.746 1.00 94.88 188 PHE A C 1
ATOM 1447 O O . PHE A 1 188 ? -16.622 9.729 29.689 1.00 94.88 188 PHE A O 1
ATOM 1454 N N . ASP A 1 189 ? -17.395 11.466 28.540 1.00 94.88 189 ASP A N 1
ATOM 1455 C CA . ASP A 1 189 ? -18.678 11.482 29.258 1.00 94.88 189 ASP A CA 1
ATOM 1456 C C . ASP A 1 189 ? -19.546 10.270 28.856 1.00 94.88 189 ASP A C 1
ATOM 1458 O O . ASP A 1 189 ? -19.573 9.894 27.682 1.00 94.88 189 ASP A O 1
ATOM 1462 N N . LYS A 1 190 ? -20.323 9.699 29.790 1.00 91.75 190 LYS A N 1
ATOM 1463 C CA . LYS A 1 190 ? -21.198 8.521 29.579 1.00 91.75 190 LYS A CA 1
ATOM 1464 C C . LYS A 1 190 ? -22.152 8.598 28.379 1.00 91.75 190 LYS A C 1
ATOM 1466 O O . LYS A 1 190 ? -22.635 7.566 27.892 1.00 91.75 190 LYS A O 1
ATOM 1471 N N . ASN A 1 191 ? -22.484 9.806 27.922 1.00 90.12 191 ASN A N 1
ATOM 1472 C CA . ASN A 1 191 ? -23.361 10.058 26.781 1.00 90.12 191 ASN A CA 1
ATOM 1473 C C . ASN A 1 191 ? -22.619 10.522 25.519 1.00 90.12 191 ASN A C 1
ATOM 1475 O O . ASN A 1 191 ? -23.265 10.805 24.508 1.00 90.12 191 ASN A O 1
ATOM 1479 N N . ASN A 1 192 ? -21.287 10.575 25.541 1.00 93.75 192 ASN A N 1
ATOM 1480 C CA . ASN A 1 192 ? -20.484 11.034 24.419 1.00 93.75 192 ASN A CA 1
ATOM 1481 C C . ASN A 1 192 ? -20.713 10.167 23.169 1.00 93.75 192 ASN A C 1
ATOM 1483 O O . ASN A 1 192 ? -20.550 8.943 23.182 1.00 93.75 192 ASN A O 1
ATOM 1487 N N . ARG A 1 193 ? -21.082 10.822 22.062 1.00 91.25 193 ARG A N 1
ATOM 1488 C CA . ARG A 1 193 ? -21.408 10.156 20.794 1.00 91.25 193 ARG A CA 1
ATOM 1489 C C . ARG A 1 193 ? -20.205 9.430 20.190 1.00 91.25 193 ARG A C 1
ATOM 1491 O O . ARG A 1 193 ? -20.379 8.340 19.653 1.00 91.25 193 ARG A O 1
ATOM 1498 N N . THR A 1 194 ? -19.009 10.007 20.294 1.00 87.38 194 THR A N 1
ATOM 1499 C CA . THR A 1 194 ? -17.772 9.408 19.777 1.00 87.38 194 THR A CA 1
ATOM 1500 C C . THR A 1 194 ? -17.394 8.164 20.569 1.00 87.38 194 THR A C 1
ATOM 1502 O O . THR A 1 194 ? -17.181 7.119 19.965 1.00 87.38 194 THR A O 1
ATOM 1505 N N . GLY A 1 195 ? -17.414 8.231 21.904 1.00 90.62 195 GLY A N 1
ATOM 1506 C CA . GLY A 1 195 ? -17.148 7.066 22.752 1.00 90.62 195 GLY A CA 1
ATOM 1507 C C . GLY A 1 195 ? -18.123 5.917 22.482 1.00 90.62 195 GLY A C 1
ATOM 1508 O O . GLY A 1 195 ? -17.704 4.784 22.264 1.00 90.62 195 GLY A O 1
ATOM 1509 N N . ARG A 1 196 ? -19.427 6.208 22.384 1.00 93.06 196 ARG A N 1
ATOM 1510 C CA . ARG A 1 196 ? -20.444 5.197 22.038 1.00 93.06 196 ARG A CA 1
ATOM 1511 C C . ARG A 1 196 ? -20.233 4.583 20.657 1.00 93.06 196 ARG A C 1
ATOM 1513 O O . ARG A 1 196 ? -20.368 3.371 20.517 1.00 93.06 196 ARG A O 1
ATOM 1520 N N . ARG A 1 197 ? -19.901 5.405 19.653 1.00 90.50 197 ARG A N 1
ATOM 1521 C CA . ARG A 1 197 ? -19.555 4.938 18.303 1.00 90.50 197 ARG A CA 1
ATOM 1522 C C . ARG A 1 197 ? -18.398 3.943 18.364 1.00 90.50 197 ARG A C 1
ATOM 1524 O O . ARG A 1 197 ? -18.537 2.850 17.830 1.00 90.50 197 ARG A O 1
ATOM 1531 N N . LEU A 1 198 ? -17.312 4.294 19.058 1.00 87.94 198 LEU A N 1
ATOM 1532 C CA . LEU A 1 198 ? -16.142 3.427 19.198 1.00 87.94 198 LEU A CA 1
ATOM 1533 C C . LEU A 1 198 ? -16.496 2.096 19.871 1.00 87.94 198 LEU A C 1
ATOM 1535 O O . LEU A 1 198 ? -16.093 1.055 19.367 1.00 87.94 198 LEU A O 1
ATOM 1539 N N . VAL A 1 199 ? -17.291 2.100 20.950 1.00 91.56 199 VAL A N 1
ATOM 1540 C CA . VAL A 1 199 ? -17.748 0.854 21.599 1.00 91.56 199 VAL A CA 1
ATOM 1541 C C . VAL A 1 199 ? -18.488 -0.055 20.619 1.00 91.56 199 VAL A C 1
ATOM 1543 O O . VAL A 1 199 ? -18.209 -1.252 20.559 1.00 91.56 199 VAL A O 1
ATOM 1546 N N . VAL A 1 200 ? -19.406 0.498 19.828 1.00 89.81 200 VAL A N 1
ATOM 1547 C CA . VAL A 1 200 ? -20.184 -0.284 18.858 1.00 89.81 200 VAL A CA 1
ATOM 1548 C C . VAL A 1 200 ? -19.304 -0.797 17.716 1.00 89.81 200 VAL A C 1
ATOM 1550 O O . VAL A 1 200 ? -19.297 -1.997 17.465 1.00 89.81 200 VAL A O 1
ATOM 1553 N N . GLU A 1 201 ? -18.531 0.074 17.060 1.00 83.88 201 GLU A N 1
ATOM 1554 C CA . GLU A 1 201 ? -17.693 -0.274 15.896 1.00 83.88 201 GLU A CA 1
ATOM 1555 C C . GLU A 1 201 ? -16.601 -1.309 16.218 1.00 83.88 201 GLU A C 1
ATOM 1557 O O . GLU A 1 201 ? -16.143 -2.030 15.333 1.00 83.88 201 GLU A O 1
ATOM 1562 N N . LEU A 1 202 ? -16.177 -1.384 17.480 1.00 84.62 202 LEU A N 1
ATOM 1563 C CA . LEU A 1 202 ? -15.113 -2.272 17.953 1.00 84.62 202 LEU A CA 1
ATOM 1564 C C . LEU A 1 202 ? -15.617 -3.488 18.741 1.00 84.62 202 LEU A C 1
ATOM 1566 O O . LEU A 1 202 ? -14.810 -4.252 19.286 1.00 84.62 202 LEU A O 1
ATOM 1570 N N . THR A 1 203 ? -16.937 -3.680 18.793 1.00 88.50 203 THR A N 1
ATOM 1571 C CA . THR A 1 203 ? -17.526 -4.916 19.315 1.00 88.50 203 THR A CA 1
ATOM 1572 C C . THR A 1 203 ? -17.063 -6.106 18.469 1.00 88.50 203 THR A C 1
ATOM 1574 O O . THR A 1 203 ? -16.865 -5.983 17.263 1.00 88.50 203 THR A O 1
ATOM 1577 N N . ASP A 1 204 ? -16.807 -7.231 19.132 1.00 82.69 204 ASP A N 1
ATOM 1578 C CA . ASP A 1 204 ? -16.243 -8.475 18.591 1.00 82.69 204 ASP A CA 1
ATOM 1579 C C . ASP A 1 204 ? -14.790 -8.374 18.086 1.00 82.69 204 ASP A C 1
ATOM 1581 O O . ASP A 1 204 ? -14.210 -9.367 17.648 1.00 82.69 204 ASP A O 1
ATOM 1585 N N . LYS A 1 205 ? -14.159 -7.197 18.221 1.00 76.94 205 LYS A N 1
ATOM 1586 C CA . LYS A 1 205 ? -12.724 -6.986 17.962 1.00 76.94 205 LYS A CA 1
ATOM 1587 C C . LYS A 1 205 ? -11.904 -6.878 19.245 1.00 76.94 205 LYS A C 1
ATOM 1589 O O . LYS A 1 205 ? -10.877 -7.539 19.379 1.00 76.94 205 LYS A O 1
ATOM 1594 N N . TYR A 1 206 ? -12.345 -6.033 20.178 1.00 81.75 206 TYR A N 1
ATOM 1595 C CA . TYR A 1 206 ? -11.657 -5.794 21.460 1.00 81.75 206 TYR A CA 1
ATOM 1596 C C . TYR A 1 206 ? -12.480 -6.201 22.672 1.00 81.75 206 TYR A C 1
ATOM 1598 O O . TYR A 1 206 ? -11.938 -6.497 23.741 1.00 81.75 206 TYR A O 1
ATOM 1606 N N . TRP A 1 207 ? -13.795 -6.220 22.507 1.00 91.25 207 TRP A N 1
ATOM 1607 C CA . TRP A 1 207 ? -14.724 -6.603 23.547 1.00 91.25 207 TRP A CA 1
ATOM 1608 C C . TRP A 1 207 ? -15.931 -7.296 22.953 1.00 91.25 207 TRP A C 1
ATOM 1610 O O . TRP A 1 207 ? -16.398 -6.952 21.870 1.00 91.25 207 TRP A O 1
ATOM 1620 N N . LYS A 1 208 ? -16.459 -8.256 23.703 1.00 93.00 208 LYS A N 1
ATOM 1621 C CA . LYS A 1 208 ? -17.658 -8.995 23.339 1.00 93.00 208 LYS A CA 1
ATOM 1622 C C . LYS A 1 208 ? -18.848 -8.381 24.049 1.00 93.00 208 LYS A C 1
ATOM 1624 O O . LYS A 1 208 ? -18.758 -8.054 25.233 1.00 93.00 208 LYS A O 1
ATOM 1629 N N . LYS A 1 209 ? -19.959 -8.248 23.336 1.00 94.25 209 LYS A N 1
ATOM 1630 C CA . LYS A 1 209 ? -21.230 -7.805 23.907 1.00 94.25 209 LYS A CA 1
ATOM 1631 C C . LYS A 1 209 ? -22.009 -9.020 24.422 1.00 94.25 209 LYS A C 1
ATOM 1633 O O . LYS A 1 209 ? -22.303 -9.933 23.657 1.00 94.25 209 LYS A O 1
ATOM 1638 N N . GLU A 1 210 ? -22.362 -9.021 25.703 1.00 93.44 210 GLU A N 1
ATOM 1639 C CA . GLU A 1 210 ? -23.248 -10.006 26.333 1.00 93.44 210 GLU A CA 1
ATOM 1640 C C . GLU A 1 210 ? -24.587 -9.343 26.680 1.00 93.44 210 GLU A C 1
ATOM 1642 O O . GLU A 1 210 ? -24.640 -8.245 27.241 1.00 93.44 210 GLU A O 1
ATOM 1647 N N . GLU A 1 211 ? -25.689 -10.008 26.342 1.00 90.44 211 GLU A N 1
ATOM 1648 C CA . GLU A 1 211 ? -27.032 -9.593 26.734 1.00 90.44 211 GLU A CA 1
ATOM 1649 C C . GLU A 1 211 ? -27.409 -10.225 28.080 1.00 90.44 211 GLU A C 1
ATOM 1651 O O . GLU A 1 211 ? -27.584 -11.435 28.180 1.00 90.44 211 GLU A O 1
ATOM 1656 N N . LYS A 1 212 ? -27.538 -9.395 29.122 1.00 83.56 212 LYS A N 1
ATOM 1657 C CA . LYS A 1 212 ? -28.009 -9.812 30.456 1.00 83.56 212 LYS A CA 1
ATOM 1658 C C . LYS A 1 212 ? -29.535 -9.848 30.527 1.00 83.56 212 LYS A C 1
ATOM 1660 O O . LYS A 1 212 ? -30.106 -10.648 31.260 1.00 83.56 212 LYS A O 1
ATOM 1665 N N . SER A 1 213 ? -30.199 -8.943 29.811 1.00 83.06 213 SER A N 1
ATOM 1666 C CA . SER A 1 213 ? -31.653 -8.895 29.647 1.00 83.06 213 SER A CA 1
ATOM 1667 C C . SER A 1 213 ? -32.009 -8.083 28.401 1.00 83.06 213 SER A C 1
ATOM 1669 O O . SER A 1 213 ? -31.147 -7.404 27.844 1.00 83.06 213 SER A O 1
ATOM 1671 N N . ARG A 1 214 ? -33.294 -8.081 28.021 1.00 74.62 214 ARG A N 1
ATOM 1672 C CA . ARG A 1 214 ? -33.829 -7.487 26.779 1.00 74.62 214 ARG A CA 1
ATOM 1673 C C . ARG A 1 214 ? -33.376 -6.044 26.479 1.00 74.62 214 ARG A C 1
ATOM 1675 O O . ARG A 1 214 ? -33.438 -5.630 25.332 1.00 74.62 214 ARG A O 1
ATOM 1682 N N . ASN A 1 215 ? -32.944 -5.284 27.493 1.00 76.06 215 ASN A N 1
ATOM 1683 C CA . ASN A 1 215 ? -32.433 -3.910 27.362 1.00 76.06 215 ASN A CA 1
ATOM 1684 C C . ASN A 1 215 ? -31.101 -3.664 28.102 1.00 76.06 215 ASN A C 1
ATOM 1686 O O . ASN A 1 215 ? -30.662 -2.518 28.212 1.00 76.06 215 ASN A O 1
ATOM 1690 N N . LEU A 1 216 ? -30.466 -4.704 28.649 1.00 81.94 216 LEU A N 1
ATOM 1691 C CA . LEU A 1 216 ? -29.229 -4.579 29.415 1.00 81.94 216 LEU A CA 1
ATOM 1692 C C . LEU A 1 216 ? -28.127 -5.395 28.754 1.00 81.94 216 LEU A C 1
ATOM 1694 O O . LEU A 1 216 ? -28.152 -6.625 28.750 1.00 81.94 216 LEU A O 1
ATOM 1698 N N . HIS A 1 217 ? -27.124 -4.682 28.254 1.00 90.19 217 HIS A N 1
ATOM 1699 C CA . HIS A 1 217 ? -25.923 -5.280 27.699 1.00 90.19 217 HIS A CA 1
ATOM 1700 C C . HIS A 1 217 ? -24.704 -4.885 28.520 1.00 90.19 217 HIS A C 1
ATOM 1702 O O . HIS A 1 217 ? -24.575 -3.729 28.944 1.00 90.19 217 HIS A O 1
ATOM 1708 N N . VAL A 1 218 ? -23.799 -5.838 28.687 1.00 95.12 218 VAL A N 1
ATOM 1709 C CA . VAL A 1 218 ? -22.469 -5.613 29.244 1.00 95.12 218 VAL A CA 1
ATOM 1710 C C . VAL A 1 218 ? -21.417 -6.023 28.224 1.00 95.12 218 VAL A C 1
ATOM 1712 O O . VAL A 1 218 ? -21.656 -6.850 27.347 1.00 95.12 218 VAL A O 1
ATOM 1715 N N . TYR A 1 219 ? -20.264 -5.384 28.309 1.00 95.56 219 TYR A N 1
ATOM 1716 C CA . TYR A 1 219 ? -19.130 -5.594 27.432 1.00 95.56 219 TYR A CA 1
ATOM 1717 C C . TYR A 1 219 ? -18.019 -6.242 28.244 1.00 95.56 219 TYR A C 1
ATOM 1719 O O . TYR A 1 219 ? -17.706 -5.773 29.338 1.00 95.56 219 TYR A O 1
ATOM 1727 N N . HIS A 1 220 ? -17.428 -7.303 27.709 1.00 94.06 220 HIS A N 1
ATOM 1728 C CA . HIS A 1 220 ? -16.330 -8.038 28.333 1.00 94.06 220 HIS A CA 1
ATOM 1729 C C . HIS A 1 220 ? -15.074 -7.919 27.483 1.00 94.06 220 HIS A C 1
ATOM 1731 O O . HIS A 1 220 ? -15.161 -7.937 26.256 1.00 94.06 220 HIS A O 1
ATOM 1737 N N . PHE A 1 221 ? -13.904 -7.840 28.121 1.00 92.00 221 PHE A N 1
ATOM 1738 C CA . PHE A 1 221 ? -12.634 -7.849 27.397 1.00 92.00 221 PHE A CA 1
ATOM 1739 C C . PHE A 1 221 ? -12.489 -9.136 26.572 1.00 92.00 221 PHE A C 1
ATOM 1741 O O . PHE A 1 221 ? -12.625 -10.237 27.107 1.00 92.00 221 PHE A O 1
ATOM 1748 N N . MET A 1 222 ? -12.157 -9.009 25.287 1.00 87.44 222 MET A N 1
ATOM 1749 C CA . MET A 1 222 ? -11.762 -10.153 24.471 1.00 87.44 222 MET A CA 1
ATOM 1750 C C . MET A 1 222 ? -10.256 -10.339 24.564 1.00 87.44 222 MET A C 1
ATOM 1752 O O . MET A 1 222 ? -9.469 -9.533 24.067 1.00 87.44 222 MET A O 1
ATOM 1756 N N . LYS A 1 223 ? -9.839 -11.447 25.177 1.00 70.12 223 LYS A N 1
ATOM 1757 C CA . LYS A 1 223 ? -8.480 -11.946 24.981 1.00 70.12 223 LYS A CA 1
ATOM 1758 C C . LYS A 1 223 ? -8.360 -12.310 23.500 1.00 70.12 223 LYS A C 1
ATOM 1760 O O . LYS A 1 223 ? -9.132 -13.140 23.030 1.00 70.12 223 LYS A O 1
ATOM 1765 N N . LYS A 1 224 ? -7.410 -11.709 22.775 1.00 55.88 224 LYS A N 1
ATOM 1766 C CA . LYS A 1 224 ? -6.975 -12.281 21.494 1.00 55.88 224 LYS A CA 1
ATOM 1767 C C . LYS A 1 224 ? -6.531 -13.709 21.803 1.00 55.88 224 LYS A C 1
ATOM 1769 O O . LYS A 1 224 ? -5.564 -13.891 22.545 1.00 55.88 224 LYS A O 1
ATOM 1774 N N . GLU A 1 225 ? -7.246 -14.703 21.290 1.00 40.28 225 GLU A N 1
ATOM 1775 C CA . GLU A 1 225 ? -6.652 -16.022 21.142 1.00 40.28 225 GLU A CA 1
ATOM 1776 C C . GLU A 1 225 ? -5.481 -15.838 20.178 1.00 40.28 225 GLU A C 1
ATOM 1778 O O . GLU A 1 225 ? -5.642 -15.348 19.060 1.00 40.28 225 GLU A O 1
ATOM 1783 N N . SER A 1 226 ? -4.267 -16.126 20.643 1.00 34.94 226 SER A N 1
ATOM 1784 C CA . SER A 1 226 ? -3.160 -16.368 19.730 1.00 34.94 226 SER A CA 1
ATOM 1785 C C . SER A 1 226 ? -3.609 -17.482 18.789 1.00 34.94 226 SER A C 1
ATOM 1787 O O . SER A 1 226 ? -4.049 -18.524 19.276 1.00 34.94 226 SER A O 1
ATOM 1789 N N . HIS A 1 227 ? -3.481 -17.285 17.478 1.00 35.12 227 HIS A N 1
ATOM 1790 C CA . HIS A 1 227 ? -3.788 -18.266 16.427 1.00 35.12 227 HIS A CA 1
ATOM 1791 C C . HIS A 1 227 ? -2.929 -19.561 16.486 1.00 35.12 227 HIS A C 1
ATOM 1793 O O . HIS A 1 227 ? -2.767 -20.245 15.485 1.00 35.12 227 HIS A O 1
ATOM 1799 N N . ASP A 1 228 ? -2.415 -19.941 17.658 1.00 35.91 228 ASP A N 1
ATOM 1800 C CA . ASP A 1 228 ? -1.632 -21.154 17.911 1.00 35.91 228 ASP A CA 1
ATOM 1801 C C . ASP A 1 228 ? -2.466 -22.330 18.459 1.00 35.91 228 ASP A C 1
ATOM 1803 O O . ASP A 1 228 ? -1.951 -23.439 18.601 1.00 35.91 228 ASP A O 1
ATOM 1807 N N . SER A 1 229 ? -3.756 -22.148 18.767 1.00 30.14 229 SER A N 1
ATOM 1808 C CA . SER A 1 229 ? -4.581 -23.202 19.388 1.00 30.14 229 SER A CA 1
ATOM 1809 C C . SER A 1 229 ? -5.450 -24.024 18.427 1.00 30.14 229 SER A C 1
ATOM 1811 O O . SER A 1 229 ? -5.993 -25.038 18.859 1.00 30.14 229 SER A O 1
ATOM 1813 N N . GLN A 1 230 ? -5.551 -23.681 17.136 1.00 30.19 230 GLN A N 1
ATOM 1814 C CA . GLN A 1 230 ? -6.361 -24.457 16.173 1.00 30.19 230 GLN A CA 1
ATOM 1815 C C . GLN A 1 230 ? -5.569 -25.398 15.248 1.00 30.19 230 GLN A C 1
ATOM 1817 O O . GLN A 1 230 ? -6.167 -26.091 14.433 1.00 30.19 230 GLN A O 1
ATOM 1822 N N . ALA A 1 231 ? -4.251 -25.537 15.421 1.00 32.69 231 ALA A N 1
ATOM 1823 C CA . ALA A 1 231 ? -3.441 -26.509 14.670 1.00 32.69 231 ALA A CA 1
ATOM 1824 C C . ALA A 1 231 ? -3.249 -27.865 15.391 1.00 32.69 231 ALA A C 1
ATOM 1826 O O . ALA A 1 231 ? -2.303 -28.593 15.094 1.00 32.69 231 ALA A O 1
ATOM 1827 N N . LYS A 1 232 ? -4.105 -28.214 16.367 1.00 34.91 232 LYS A N 1
ATOM 1828 C CA . LYS A 1 232 ? -4.020 -29.492 17.110 1.00 34.91 232 LYS A CA 1
ATOM 1829 C C . LYS A 1 232 ? -5.231 -30.420 16.998 1.00 34.91 232 LYS A C 1
ATOM 1831 O O . LYS A 1 232 ? -5.292 -31.413 17.717 1.00 34.91 232 LYS A O 1
ATOM 1836 N N . SER A 1 233 ? -6.145 -30.181 16.066 1.00 34.72 233 SER A N 1
ATOM 1837 C CA . SER A 1 233 ? -7.120 -31.208 15.695 1.00 34.72 233 SER A CA 1
ATOM 1838 C C . SER A 1 233 ? -7.533 -31.069 14.236 1.00 34.72 233 SER A C 1
ATOM 1840 O O . SER A 1 233 ? -8.483 -30.348 13.934 1.00 34.72 233 SER A O 1
ATOM 1842 N N . LEU A 1 234 ? -6.772 -31.721 13.358 1.00 30.25 234 LEU A N 1
ATOM 1843 C CA . L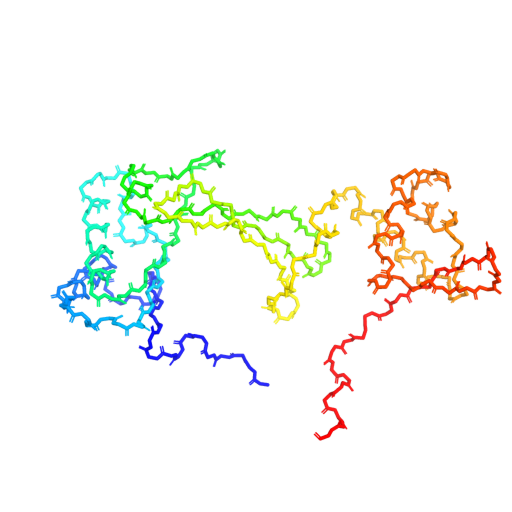EU A 1 234 ? -7.217 -32.653 12.313 1.00 30.25 234 LEU A CA 1
ATOM 1844 C C . LEU A 1 234 ? -5.994 -33.105 11.508 1.00 30.25 234 LEU A C 1
ATOM 1846 O O . LEU A 1 234 ? -5.245 -32.224 11.033 1.00 30.25 234 LEU A O 1
#

pLDDT: mean 83.86, std 16.22, range [30.14, 97.25]

Sequence (234 aa):
NVHGSLLQDKKMHYHTRGTIGREPLEQLEAIASSATRDAYLGVLFFLDTTKDFVDTGNPSQAKTFMKYCTRLRDAGGTVIILHHTTKNKKQVSGDHVFTNTPDNVYEMKQTGKMNNIINYQLKVTHARGLVADCRWSVDTSTLELTEYDAVASGITKEDAKAVEAGCFVLKSAPEGLSMAKLVEGMGFDKNNRTGRRLVVELTDKYWKKEEKSRNLHVYHFMKKESHDSQAKSL

Foldseek 3Di:
DPPDDPPPPPQEAEDDLVVDPDQRQVVLVVVLVPLDALPNASHEYEAPAVVSRDDLQDPVSVVSNLVSVVSNVNNNYHYHYHFDADPVLPGTDHDCCVVPRDQWDWDKDFLFDADQKTKIKTQTDDHNDDDHIDIWIARNVVRDIHHGLPLRSPADPLNRQLVVQLLVVLVVPQVFAWQQVSLVSSVHHSPDPSSSVSCVSCDVPQWDWDDPDPPTIGTHGDDPDDPPPPPPDD